Protein 1SZH (pdb70)

InterPro domains:
  IPR015313 Protein Her-1 [PF09232] (22-165)
  IPR015313 Protein Her-1 [PTHR37979] (4-173)
  IPR036341 Her-1 superfamily [SSF110014] (19-164)
  IPR043108 Her-1, C-terminal [G3DSA:1.10.150.370] (83-175)

Solvent-accessible surface area: 16723 Å² total; per-residue (Å²): 156,31,61,64,140,125,50,14,83,46,0,0,98,134,20,12,62,208,122,52,28,128,42,0,38,81,15,1,126,135,19,54,29,17,187,16,41,18,118,243,72,112,142,68,30,16,124,5,6,86,45,0,5,79,24,6,2,71,197,74,76,189,46,73,5,54,35,65,2,19,58,0,0,46,3,3,16,71,22,157,116,135,65,3,162,174,4,26,58,104,0,81,81,21,0,40,1,0,7,25,24,15,65,74,0,34,94,29,0,106,69,49,3,113,171,37,72,81,27,25,132,7,0,57,59,1,50,62,6,57,138,13,25,3,85,6,101,31,10,108,35,110,40,3,18,113,108,108,74,135,123,57,17,86,44,0,0,112,70,0,6,26,201,131,62,29,133,33,0,48,60,12,3,120,143,20,49,10,14,163,15,48,15,134,110,70,130,120,1,47,19,16,0,5,26,0,0,4,22,12,11,11,70,197,90,84,184,71,71,5,56,34,48,2,19,59,0,0,45,12,14,19,58,66,155,131,38,90,46,84,167,33,8,70,129,1,84,72,28,0,36,1,0,8,25,33,14,65,75,0,33,100,30,7,80,63,50,4,109,186,53,63,109,41,19,104,7,0,51,98,2,50,60,32,55,165,107,63,67,107,4,104,117,55,121,49,149,112,22,84

Radius of gyration: 23.96 Å; Cα contacts (8 Å, |Δi|>4): 364; chains: 2; bounding box: 71×34×48 Å

GO terms:
  GO:0005102 signaling receptor binding (F, IDA)
  GO:0005576 extracellular region (C, IDA)
  GO:0030238 male sex determination (P, IGI)
  GO:0030238 male sex determination (P, IMP)

Secondary structure (DSSP, 8-state):
----HHHHHHHHHHHS-GGGHHHHHHHHHHT----TT--S-TTHHHHHHHHHHHHHTSS-GGG---GGGGGGGGGGGGS-SHHHHHHHHH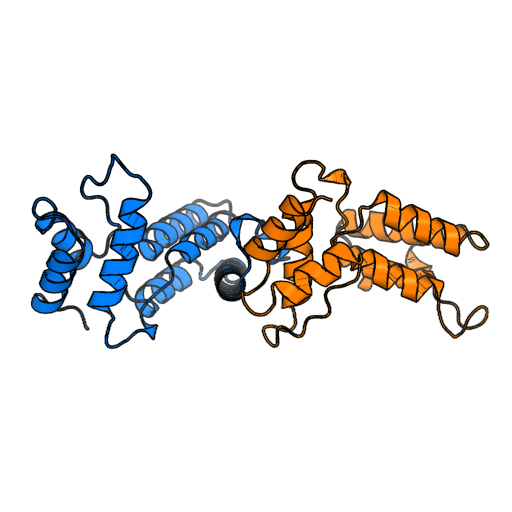HHHHTT-TTS-HHHHHHHHHHHTTT-HHHHHHHHHHHHHHHTT--GGGS-GGGT---/--HHHHHHHHHHHS-GGGHHHHHHHHHHT--------S-TTHHHHHHHHHHHHHTSS-GGG---GGGGGGGGGG-BTTTBTT-HHHHHHHHHHT-TTS-HHHHHHHHHHHTGGGHHHHHHHHHHHHHHHTT--GGGS-GGGT-

B-factor: mean 26.63, std 12.91, range [10.12, 75.24]

Nearest PDB structures (foldseek):
  1szh-assembly2_B  TM=9.787E-01  e=2.401E-19  Caenorhabditis elegans
  1szh-assembly2_B  TM=1.007E+00  e=2.222E-22  Caenorhabditis elegans

CATH classification: 1.10.150.360 (+1 more: 1.10.150.370)

Structure (mmCIF, N/CA/C/O backbone):
data_1SZH
#
_entry.id   1SZH
#
_cell.length_a   52.970
_cell.length_b   58.930
_cell.length_c   99.000
_cell.angle_alpha   90.00
_cell.angle_beta   90.00
_cell.angle_gamma   90.00
#
_symmetry.space_group_name_H-M   'P 21 21 21'
#
loop_
_entity.id
_entity.type
_entity.pdbx_description
1 polymer 'Her-1 protein'
2 non-polymer 'ACETATE ION'
3 water water
#
loop_
_atom_site.group_PDB
_atom_site.id
_atom_site.type_symbol
_atom_site.label_atom_id
_atom_site.label_alt_id
_atom_site.label_comp_id
_atom_site.label_asym_id
_atom_site.label_entity_id
_atom_site.label_seq_id
_atom_site.pdbx_PDB_ins_code
_atom_site.Cartn_x
_atom_site.Cartn_y
_atom_site.Cartn_z
_atom_site.occupancy
_atom_site.B_iso_or_equiv
_atom_site.auth_seq_id
_atom_site.auth_comp_id
_atom_site.auth_asym_id
_atom_site.auth_atom_id
_atom_site.pdbx_PDB_model_num
ATOM 1 N N . SER A 1 4 ? 17.565 51.176 6.563 1.00 63.29 18 SER A N 1
ATOM 2 C CA . SER A 1 4 ? 18.171 49.920 7.091 1.00 61.98 18 SER A CA 1
ATOM 3 C C . SER A 1 4 ? 17.314 49.376 8.223 1.00 63.65 18 SER A C 1
ATOM 4 O O . SER A 1 4 ? 16.835 48.240 8.170 1.00 64.90 18 SER A O 1
ATOM 7 N N . THR A 1 5 ? 17.129 50.191 9.255 1.00 61.21 19 THR A N 1
ATOM 8 C CA . THR A 1 5 ? 16.315 49.788 10.387 1.00 57.50 19 THR A CA 1
ATOM 9 C C . THR A 1 5 ? 15.219 50.819 10.646 1.00 55.28 19 THR A C 1
ATOM 10 O O . THR A 1 5 ? 14.114 50.464 11.066 1.00 58.88 19 THR A O 1
ATOM 14 N N . LEU A 1 6 ? 15.520 52.089 10.372 1.00 46.42 20 LEU A N 1
ATOM 15 C CA . LEU A 1 6 ? 14.559 53.158 10.602 1.00 39.03 20 LEU A CA 1
ATOM 16 C C . LEU A 1 6 ? 13.345 53.129 9.683 1.00 34.29 20 LEU A C 1
ATOM 17 O O . LEU A 1 6 ? 13.471 53.147 8.462 1.00 34.05 20 LEU A O 1
ATOM 22 N N . THR A 1 7 ? 12.169 53.102 10.295 1.00 30.95 21 THR A N 1
ATOM 23 C CA . THR A 1 7 ? 10.903 53.108 9.569 1.00 31.73 21 THR A CA 1
ATOM 24 C C . THR A 1 7 ? 10.104 54.296 10.077 1.00 28.93 21 THR A C 1
ATOM 25 O O . THR A 1 7 ? 10.386 54.839 11.153 1.00 25.39 21 THR A O 1
ATOM 29 N N . LYS A 1 8 ? 9.098 54.684 9.309 1.00 24.98 22 LYS A N 1
ATOM 30 C CA . LYS A 1 8 ? 8.217 55.785 9.672 1.00 25.89 22 LYS A CA 1
ATOM 31 C C . LYS A 1 8 ? 7.533 55.430 10.999 1.00 28.85 22 LYS A C 1
ATOM 32 O O . LYS A 1 8 ? 7.420 56.261 11.895 1.00 22.15 22 LYS A O 1
ATOM 38 N N . GLU A 1 9 ? 7.068 54.189 11.113 1.00 30.57 23 GLU A N 1
ATOM 39 C CA . GLU A 1 9 ? 6.386 53.740 12.319 1.00 32.71 23 GLU A CA 1
ATOM 40 C C . GLU A 1 9 ? 7.257 53.902 13.562 1.00 31.87 23 GLU A C 1
ATOM 41 O O . GLU A 1 9 ? 6.814 54.445 14.580 1.00 27.55 23 GLU A O 1
ATOM 47 N N . LEU A 1 10 ? 8.490 53.418 13.474 1.00 27.09 24 LEU A N 1
ATOM 48 C CA . LEU A 1 10 ? 9.437 53.473 14.582 1.00 25.79 24 LEU A CA 1
ATOM 49 C C . LEU A 1 10 ? 9.774 54.921 15.006 1.00 23.38 24 LEU A C 1
ATOM 50 O O . LEU A 1 10 ? 9.791 55.253 16.208 1.00 21.25 24 LEU A O 1
ATOM 55 N N . ILE A 1 11 ? 10.037 55.782 14.028 1.00 22.38 25 ILE A N 1
ATOM 56 C CA . ILE A 1 11 ? 10.354 57.179 14.333 1.00 18.49 25 ILE A CA 1
ATOM 57 C C . ILE A 1 11 ? 9.166 57.901 14.958 1.00 15.82 25 ILE A C 1
ATOM 58 O O . ILE A 1 11 ? 9.322 58.672 15.910 1.00 20.47 25 ILE A O 1
ATOM 63 N N . LYS A 1 12 ? 7.968 57.657 14.444 1.00 19.05 26 LYS A N 1
ATOM 64 C CA . LYS A 1 12 ? 6.797 58.305 15.018 1.00 20.21 26 LYS A CA 1
ATOM 65 C C . LYS A 1 12 ? 6.566 57.811 16.445 1.00 16.99 26 LYS A C 1
ATOM 66 O O . LYS A 1 12 ? 6.202 58.590 17.320 1.00 21.66 26 LYS A O 1
ATOM 72 N N . ASP A 1 13 ? 6.805 56.523 16.688 1.00 20.83 27 ASP A N 1
ATOM 73 C CA . ASP A 1 13 ? 6.615 55.974 18.030 1.00 22.62 27 ASP A CA 1
ATOM 74 C C . ASP A 1 13 ? 7.622 56.585 19.005 1.00 20.60 27 ASP A C 1
ATOM 75 O O . ASP A 1 13 ? 7.271 56.937 20.137 1.00 19.91 27 ASP A O 1
ATOM 80 N N . ALA A 1 14 ? 8.873 56.721 18.566 1.00 20.32 28 ALA A N 1
ATOM 81 C CA . ALA A 1 14 ? 9.903 57.310 19.437 1.00 15.84 28 ALA A CA 1
ATOM 82 C C . ALA A 1 14 ? 9.547 58.767 19.759 1.00 15.63 28 ALA A C 1
ATOM 83 O O . ALA A 1 14 ? 9.704 59.208 20.894 1.00 16.48 28 ALA A O 1
ATOM 85 N N . ALA A 1 15 ? 9.100 59.516 18.749 1.00 16.69 29 ALA A N 1
ATOM 86 C CA . ALA A 1 15 ? 8.729 60.902 18.970 1.00 15.92 29 ALA A CA 1
ATOM 87 C C . ALA A 1 15 ? 7.582 61.001 19.985 1.00 18.07 29 ALA A C 1
ATOM 88 O O . ALA A 1 15 ? 7.608 61.841 20.884 1.00 19.15 29 ALA A O 1
ATOM 90 N N . GLU A 1 16 ? 6.593 60.127 19.838 1.00 20.59 30 GLU A N 1
ATOM 91 C CA . GLU A 1 16 ? 5.435 60.122 20.739 1.00 19.77 30 GLU A CA 1
ATOM 92 C C . GLU A 1 16 ? 5.809 59.795 22.185 1.00 19.74 30 GLU A C 1
ATOM 93 O O . GLU A 1 16 ? 5.223 60.342 23.128 1.00 24.38 30 GLU A O 1
ATOM 99 N N . LYS A 1 17 ? 6.780 58.914 22.365 1.00 19.25 31 LYS A N 1
ATOM 100 C CA . LYS A 1 17 ? 7.201 58.498 23.695 1.00 18.45 31 LYS A CA 1
ATOM 101 C C . LYS A 1 17 ? 8.205 59.414 24.353 1.00 21.86 31 LYS A C 1
ATOM 102 O O . LYS A 1 17 ? 8.330 59.440 25.572 1.00 21.98 31 LYS A O 1
ATOM 108 N N . CYS A 1 18 ? 8.893 60.209 23.547 1.00 17.82 32 CYS A N 1
ATOM 109 C CA . CYS A 1 18 ? 9.971 61.024 24.078 1.00 16.61 32 CYS A CA 1
ATOM 110 C C . CYS A 1 18 ? 9.882 62.540 24.003 1.00 15.57 32 CYS A C 1
ATOM 111 O O . CYS A 1 18 ? 10.547 63.216 24.773 1.00 18.42 32 CYS A O 1
ATOM 114 N N . CYS A 1 19 ? 9.111 63.051 23.045 1.00 17.29 33 CYS A N 1
ATOM 115 C CA . CYS A 1 19 ? 8.964 64.489 22.838 1.00 16.44 33 CYS A CA 1
ATOM 116 C C . CYS A 1 19 ? 7.577 64.999 23.231 1.00 17.90 33 CYS A C 1
ATOM 117 O O . CYS A 1 19 ? 6.613 64.231 23.228 1.00 22.35 33 CYS A O 1
ATOM 120 N N . THR A 1 20 ? 7.488 66.284 23.574 1.00 21.30 34 THR A N 1
ATOM 121 C CA . THR A 1 20 ? 6.207 66.892 23.942 1.00 22.23 34 THR A CA 1
ATOM 122 C C . THR A 1 20 ? 5.340 66.980 22.694 1.00 23.50 34 THR A C 1
ATOM 123 O O . THR A 1 20 ? 5.843 66.885 21.566 1.00 22.60 34 THR A O 1
ATOM 127 N N . ARG A 1 21 ? 4.039 67.174 22.873 1.00 22.96 35 ARG A N 1
ATOM 128 C CA . ARG A 1 21 ? 3.140 67.258 21.726 1.00 23.90 35 ARG A CA 1
ATOM 129 C C . ARG A 1 21 ? 3.538 68.299 20.692 1.00 23.00 35 ARG A C 1
ATOM 130 O O . ARG A 1 21 ? 3.471 68.044 19.491 1.00 30.59 35 ARG A O 1
ATOM 138 N N . ASN A 1 22 ? 3.951 69.471 21.146 1.00 25.44 36 ASN A N 1
ATOM 139 C CA . ASN A 1 22 ? 4.295 70.530 20.213 1.00 27.23 36 ASN A CA 1
ATOM 140 C C . ASN A 1 22 ? 5.632 70.320 19.511 1.00 26.22 36 ASN A C 1
ATOM 141 O O . ASN A 1 22 ? 5.925 70.995 18.522 1.00 25.97 36 ASN A O 1
ATOM 146 N N . ARG A 1 23 ? 6.438 69.383 20.015 1.00 18.71 37 ARG A N 1
ATOM 147 C CA . ARG A 1 23 ? 7.748 69.135 19.418 1.00 20.08 37 ARG A CA 1
ATOM 148 C C . ARG A 1 23 ? 7.825 67.820 18.643 1.00 19.52 37 ARG A C 1
ATOM 149 O O . ARG A 1 23 ? 8.901 67.397 18.235 1.00 19.03 37 ARG A O 1
ATOM 157 N N . GLN A 1 24 ? 6.690 67.173 18.437 1.00 24.13 38 GLN A N 1
ATOM 158 C CA . GLN A 1 24 ? 6.667 65.913 17.707 1.00 24.49 38 GLN A CA 1
ATOM 159 C C . GLN A 1 24 ? 7.277 65.998 16.318 1.00 22.36 38 GLN A C 1
ATOM 160 O O . GLN A 1 24 ? 8.111 65.170 15.936 1.00 22.82 38 GLN A O 1
ATOM 166 N N . GLU A 1 25 ? 6.826 66.980 15.547 1.00 22.91 39 GLU A N 1
ATOM 167 C CA . GLU A 1 25 ? 7.300 67.145 14.184 1.00 22.46 39 GLU A CA 1
ATOM 168 C C . GLU A 1 25 ? 8.778 67.409 14.151 1.00 17.97 39 GLU A C 1
ATOM 169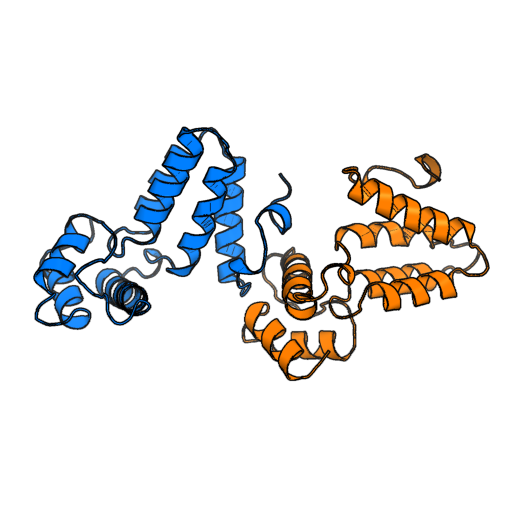 O O . GLU A 1 25 ? 9.486 66.888 13.287 1.00 17.10 39 GLU A O 1
ATOM 175 N N . CYS A 1 26 ? 9.256 68.225 15.080 1.00 19.31 40 CYS A N 1
ATOM 176 C CA . CYS A 1 26 ? 10.675 68.531 15.127 1.00 21.07 40 CYS A CA 1
ATOM 177 C C . CYS A 1 26 ? 11.473 67.270 15.444 1.00 16.39 40 CYS A C 1
ATOM 178 O O . CYS A 1 26 ? 12.510 67.024 14.839 1.00 16.80 40 CYS A O 1
ATOM 181 N N . CYS A 1 27 ? 10.992 66.473 16.391 1.00 17.00 41 CYS A N 1
ATOM 182 C CA . CYS A 1 27 ? 11.695 65.234 16.733 1.00 15.96 41 CYS A CA 1
ATOM 183 C C . CYS A 1 27 ? 11.729 64.269 15.559 1.00 14.18 41 CYS A C 1
ATOM 184 O O . CYS A 1 27 ? 12.745 63.627 15.300 1.00 14.45 41 CYS A O 1
ATOM 187 N N . ILE A 1 28 ? 10.621 64.168 14.834 1.00 15.68 42 ILE A N 1
ATOM 188 C CA . ILE A 1 28 ? 10.569 63.307 13.650 1.00 16.38 42 ILE A CA 1
ATOM 189 C C . ILE A 1 28 ? 11.584 63.819 12.637 1.00 16.88 42 ILE A C 1
ATOM 190 O O . ILE A 1 28 ? 12.319 63.031 12.030 1.00 14.80 42 ILE A O 1
ATOM 195 N N . GLU A 1 29 ? 11.665 65.143 12.488 1.00 16.14 43 GLU A N 1
ATOM 196 C CA . GLU A 1 29 ? 12.615 65.731 11.528 1.00 19.12 43 GLU A CA 1
ATOM 197 C C . GLU A 1 29 ? 14.075 65.447 11.857 1.00 15.25 43 GLU A C 1
ATOM 198 O O . GLU A 1 29 ? 14.846 65.035 10.982 1.00 15.30 43 GLU A O 1
ATOM 204 N N . ILE A 1 30 ? 14.472 65.649 13.121 1.00 13.09 44 ILE A N 1
ATOM 205 C CA . ILE A 1 30 ? 15.867 65.386 13.435 1.00 14.32 44 ILE A CA 1
ATOM 206 C C . ILE A 1 30 ? 16.183 63.892 13.335 1.00 13.55 44 ILE A C 1
ATOM 207 O O . ILE A 1 30 ? 17.305 63.514 13.014 1.00 13.86 44 ILE A O 1
ATOM 212 N N . MET A 1 31 ? 15.198 63.030 13.554 1.00 12.18 45 MET A N 1
ATOM 213 C CA . MET A 1 31 ? 15.483 61.604 13.387 1.00 13.46 45 MET A CA 1
ATOM 214 C C . MET A 1 31 ? 15.645 61.224 11.908 1.00 13.24 45 MET A C 1
ATOM 215 O O . MET A 1 31 ? 16.552 60.472 11.545 1.00 16.54 45 MET A O 1
ATOM 220 N N . LYS A 1 32 ? 14.776 61.747 11.044 1.00 12.43 46 LYS A N 1
ATOM 221 C CA . LYS A 1 32 ? 14.871 61.365 9.630 1.00 13.28 46 LYS A CA 1
ATOM 222 C C . LYS A 1 32 ? 16.089 61.976 8.955 1.00 15.41 46 LYS A C 1
ATOM 223 O O . LYS A 1 32 ? 16.625 61.376 8.032 1.00 16.55 46 LYS A O 1
ATOM 229 N N . PHE A 1 33 ? 16.521 63.135 9.430 1.00 15.51 47 PHE A N 1
ATOM 230 C CA . PHE A 1 33 ? 17.696 63.798 8.864 1.00 13.98 47 PHE A CA 1
ATOM 231 C C . PHE A 1 33 ? 18.972 63.354 9.556 1.00 19.12 47 PHE A C 1
ATOM 232 O O . PHE A 1 33 ? 20.065 63.593 9.053 1.00 19.44 47 PHE A O 1
ATOM 240 N N . GLY A 1 34 ? 18.855 62.687 10.706 1.00 13.56 48 GLY A N 1
ATOM 241 C CA . GLY A 1 34 ? 20.048 62.252 11.391 1.00 14.27 48 GLY A CA 1
ATOM 242 C C . GLY A 1 34 ? 20.839 63.418 11.971 1.00 13.98 48 GLY A C 1
ATOM 243 O O . GLY A 1 34 ? 22.041 63.511 11.754 1.00 18.25 48 GLY A O 1
ATOM 244 N N . THR A 1 35 ? 20.168 64.307 12.695 1.00 14.25 49 THR A N 1
ATOM 245 C CA . THR A 1 35 ? 20.838 65.463 13.297 1.00 13.23 49 THR A CA 1
ATOM 246 C C . THR A 1 35 ? 20.584 65.507 14.805 1.00 16.07 49 THR A C 1
ATOM 247 O O . THR A 1 35 ? 19.774 64.739 15.343 1.00 15.81 49 THR A O 1
ATOM 251 N N . PRO A 1 36 ? 21.277 66.413 15.515 1.00 16.22 50 PRO A N 1
ATOM 252 C CA . PRO A 1 36 ? 21.078 66.524 16.960 1.00 15.02 50 PRO A CA 1
ATOM 253 C C . PRO A 1 36 ? 19.702 67.082 17.284 1.00 16.10 50 PRO A C 1
ATOM 254 O O . PRO A 1 36 ? 19.045 67.719 16.452 1.00 18.71 50 PRO A O 1
ATOM 258 N N . ILE A 1 37 ? 19.275 66.868 18.521 1.00 17.06 51 ILE A N 1
ATOM 259 C CA . ILE A 1 37 ? 17.992 67.379 18.980 1.00 17.47 51 ILE A CA 1
ATOM 260 C C . ILE A 1 37 ? 18.100 68.873 19.342 1.00 27.05 51 ILE A C 1
ATOM 261 O O . ILE A 1 37 ? 18.938 69.267 20.156 1.00 24.67 51 ILE A O 1
ATOM 266 N N . ARG A 1 38 ? 17.272 69.708 18.734 1.00 25.84 52 ARG A N 1
ATOM 267 C CA . ARG A 1 38 ? 17.251 71.125 19.098 1.00 30.80 52 ARG A CA 1
ATOM 268 C C . ARG A 1 38 ? 15.808 71.259 19.591 1.00 25.98 52 ARG A C 1
ATOM 269 O O . ARG A 1 38 ? 15.520 71.088 20.787 1.00 33.64 52 ARG A O 1
ATOM 277 N N . CYS A 1 39 ? 14.904 71.555 18.683 1.00 24.44 53 CYS A N 1
ATOM 278 C CA . CYS A 1 39 ? 13.503 71.566 19.005 1.00 20.40 53 CYS A CA 1
ATOM 279 C C . CYS A 1 39 ? 12.954 72.505 20.067 1.00 21.24 53 CYS A C 1
ATOM 280 O O . CYS A 1 39 ? 11.864 72.267 20.589 1.00 25.00 53 CYS A O 1
ATOM 283 N N . GLY A 1 40 ? 13.696 73.544 20.406 1.00 23.25 54 GLY A N 1
ATOM 284 C CA . GLY A 1 40 ? 13.171 74.485 21.374 1.00 26.22 54 GLY A CA 1
ATOM 285 C C . GLY A 1 40 ? 13.228 74.024 22.809 1.00 30.75 54 GLY A C 1
ATOM 286 O O . GLY A 1 40 ? 12.499 74.530 23.661 1.00 28.66 54 GLY A O 1
ATOM 287 N N . TYR A 1 41 ? 14.081 73.049 23.080 1.00 27.26 55 TYR A N 1
ATOM 288 C CA . TYR A 1 41 ? 14.245 72.571 24.445 1.00 33.68 55 TYR A CA 1
ATOM 289 C C . TYR A 1 41 ? 15.315 73.526 24.997 1.00 38.95 55 TYR A C 1
ATOM 290 O O . TYR A 1 41 ? 16.497 73.181 25.059 1.00 41.94 55 TYR A O 1
ATOM 299 N N . ASP A 1 42 ? 14.876 74.739 25.366 1.00 42.37 56 ASP A N 1
ATOM 300 C CA . ASP A 1 42 ? 15.752 75.807 25.866 1.00 44.88 56 ASP A CA 1
ATOM 301 C C . ASP A 1 42 ? 15.761 76.043 27.375 1.00 47.60 56 ASP A C 1
ATOM 302 O O . ASP A 1 42 ? 16.822 76.241 27.970 1.00 52.58 56 ASP A O 1
ATOM 307 N N . ARG A 1 43 ? 14.583 76.049 27.993 1.00 47.61 57 ARG A N 1
ATOM 308 C CA . ARG A 1 43 ? 14.500 76.295 29.429 1.00 52.24 57 ARG A CA 1
ATOM 309 C C . ARG A 1 43 ? 15.412 75.392 30.250 1.00 50.90 57 ARG A C 1
ATOM 310 O O . ARG A 1 43 ? 16.108 75.865 31.144 1.00 55.22 57 ARG A O 1
ATOM 318 N N . ASP A 1 44 ? 15.399 74.096 29.968 1.00 46.67 58 ASP A N 1
ATOM 319 C CA . ASP A 1 44 ? 16.257 73.176 30.707 1.00 45.74 58 ASP A CA 1
ATOM 320 C C . ASP A 1 44 ? 17.272 72.598 29.735 1.00 43.94 58 ASP A C 1
ATOM 321 O O . ASP A 1 44 ? 16.941 71.739 28.921 1.00 37.16 58 ASP A O 1
ATOM 326 N N . PRO A 1 45 ? 18.525 73.072 29.808 1.00 43.03 59 PRO A N 1
ATOM 327 C CA . PRO A 1 45 ? 19.599 72.609 28.930 1.00 42.16 59 PRO A CA 1
ATOM 328 C C . PRO A 1 45 ? 19.985 71.142 29.081 1.00 34.68 59 PRO A C 1
ATOM 329 O O . PRO A 1 45 ? 20.721 70.619 28.254 1.00 28.97 59 PRO A O 1
ATOM 333 N N . LYS A 1 46 ? 19.506 70.473 30.124 1.00 29.81 60 LYS A N 1
ATOM 334 C CA . LYS A 1 46 ? 19.839 69.061 30.284 1.00 30.01 60 LYS A CA 1
ATOM 335 C C . LYS A 1 46 ? 18.791 68.199 29.589 1.00 22.50 60 LYS A C 1
ATOM 336 O O . LYS A 1 46 ? 19.022 67.027 29.307 1.00 22.41 60 LYS A O 1
ATOM 342 N N . LEU A 1 47 ? 17.643 68.781 29.273 1.00 22.43 61 LEU A N 1
ATOM 343 C CA . LEU A 1 47 ? 16.598 67.973 28.673 1.00 22.17 61 LEU A CA 1
ATOM 344 C C . LEU A 1 47 ? 16.899 67.335 27.306 1.00 18.41 61 LEU A C 1
ATOM 345 O O . LEU A 1 47 ? 16.531 66.197 27.078 1.00 20.15 61 LEU A O 1
ATOM 350 N N . PRO A 1 48 ? 17.577 68.056 26.392 1.00 18.85 62 PRO A N 1
ATOM 351 C CA . PRO A 1 48 ? 17.882 67.468 25.079 1.00 17.67 62 PRO A CA 1
ATOM 352 C C . PRO A 1 48 ? 18.639 66.155 25.257 1.00 14.20 62 PRO A C 1
ATOM 353 O O . PRO A 1 48 ? 18.445 65.181 24.503 1.00 16.61 62 PRO A O 1
ATOM 357 N N . GLY A 1 49 ? 19.536 66.140 26.237 1.00 15.32 63 GLY A N 1
ATOM 358 C CA . GLY A 1 49 ? 20.309 64.943 26.525 1.00 16.26 63 GLY A CA 1
ATOM 359 C C . GLY A 1 49 ? 19.422 63.786 26.949 1.00 16.42 63 GLY A C 1
ATOM 360 O O . GLY A 1 49 ? 19.640 62.639 26.542 1.00 15.00 63 GLY A O 1
ATOM 361 N N . TYR A 1 50 ? 18.429 64.064 27.784 1.00 13.43 64 TYR A N 1
ATOM 362 C CA . TYR A 1 50 ? 17.533 62.989 28.200 1.00 14.99 64 TYR A CA 1
ATOM 363 C C . TYR A 1 50 ? 16.650 62.534 27.046 1.00 15.89 64 TYR A C 1
ATOM 364 O O . TYR A 1 50 ? 16.361 61.325 26.907 1.00 15.19 64 TYR A O 1
ATOM 373 N N . VAL A 1 51 ? 16.233 63.464 26.190 1.00 13.94 65 VAL A N 1
ATOM 374 C CA . VAL A 1 51 ? 15.434 63.091 25.028 1.00 13.33 65 VAL A CA 1
ATOM 375 C C . VAL A 1 51 ? 16.274 62.201 24.113 1.00 13.03 65 VAL A C 1
ATOM 376 O O . VAL A 1 51 ? 15.781 61.251 23.505 1.00 14.76 65 VAL A O 1
ATOM 380 N N . TYR A 1 52 ? 17.560 62.510 23.995 1.00 12.64 66 TYR A N 1
ATOM 381 C CA . TYR A 1 52 ? 18.441 61.691 23.161 1.00 14.34 66 TYR A CA 1
ATOM 382 C C . TYR A 1 52 ? 18.444 60.246 23.650 1.00 10.12 66 TYR A C 1
ATOM 383 O O . TYR A 1 52 ? 18.352 59.293 22.862 1.00 13.77 66 TYR A O 1
ATOM 392 N N . LYS A 1 53 ? 18.536 60.083 24.970 1.00 14.53 67 LYS A N 1
ATOM 393 C CA . LYS A 1 53 ? 18.578 58.740 25.535 1.00 15.35 67 LYS A CA 1
ATOM 394 C C . LYS A 1 53 ? 17.255 58.020 25.341 1.00 14.71 67 LYS A C 1
ATOM 395 O O . LYS A 1 53 ? 17.236 56.833 25.003 1.00 15.37 67 LYS A O 1
ATOM 401 N N . CYS A 1 54 ? 16.155 58.742 25.519 1.00 15.21 68 CYS A N 1
ATOM 402 C CA . CYS A 1 54 ? 14.832 58.152 25.322 1.00 16.38 68 CYS A CA 1
ATOM 403 C C . CYS A 1 54 ? 14.699 57.697 23.849 1.00 16.79 68 CYS A C 1
ATOM 404 O O . CYS A 1 54 ? 14.264 56.573 23.564 1.00 15.28 68 CYS A O 1
ATOM 407 N N . LEU A 1 55 ? 15.049 58.572 22.902 1.00 14.26 69 LEU A N 1
ATOM 408 C CA . LEU A 1 55 ? 14.946 58.208 21.497 1.00 12.60 69 LEU A CA 1
ATOM 409 C C . LEU A 1 55 ? 15.804 56.993 21.146 1.00 14.71 69 LEU A C 1
ATOM 410 O O . LEU A 1 55 ? 15.357 56.087 20.449 1.00 16.11 69 LEU A O 1
ATOM 415 N N . GLN A 1 56 ? 17.043 56.967 21.620 1.00 13.88 70 GLN A N 1
ATOM 416 C CA . GLN A 1 56 ? 17.903 55.823 21.332 1.00 15.41 70 GLN A CA 1
ATOM 417 C C . GLN A 1 56 ? 17.299 54.511 21.852 1.00 14.41 70 GLN A C 1
ATOM 418 O O . GLN A 1 56 ? 17.336 53.482 21.175 1.00 17.33 70 GLN A O 1
ATOM 424 N N . ASN A 1 57 ? 16.734 54.583 23.053 1.00 16.19 71 ASN A N 1
ATOM 425 C CA . ASN A 1 57 ? 16.137 53.408 23.674 1.00 16.71 71 ASN A CA 1
ATOM 426 C C . ASN A 1 57 ? 14.940 52.895 22.876 1.00 19.95 71 ASN A C 1
ATOM 427 O O . ASN A 1 57 ? 14.726 51.683 22.808 1.00 24.87 71 ASN A O 1
ATOM 432 N N . VAL A 1 58 ? 14.157 53.785 22.259 1.00 16.47 72 VAL A N 1
ATOM 433 C CA . VAL A 1 58 ? 13.018 53.305 21.466 1.00 16.39 72 VAL A CA 1
ATOM 434 C C . VAL A 1 58 ? 13.468 52.853 20.073 1.00 19.77 72 VAL A C 1
ATOM 435 O O . VAL A 1 58 ? 13.150 51.752 19.635 1.00 21.25 72 VAL A O 1
ATOM 439 N N . LEU A 1 59 ? 14.246 53.676 19.375 1.00 18.04 73 LEU A N 1
ATOM 440 C CA . LEU A 1 59 ? 14.693 53.335 18.022 1.00 17.00 73 LEU A CA 1
ATOM 441 C C . LEU A 1 59 ? 15.514 52.066 17.942 1.00 16.59 73 LEU A C 1
ATOM 442 O O . LEU A 1 59 ? 15.383 51.296 16.997 1.00 22.41 73 LEU A O 1
ATOM 447 N N . PHE A 1 60 ? 16.351 51.844 18.945 1.00 17.78 74 PHE A N 1
ATOM 448 C CA . PHE A 1 60 ? 17.247 50.701 18.928 1.00 19.37 74 PHE A CA 1
ATOM 449 C C . PHE A 1 60 ? 16.914 49.671 20.013 1.00 20.14 74 PHE A C 1
ATOM 450 O O . PHE A 1 60 ? 17.794 48.991 20.519 1.00 22.35 74 PHE A O 1
ATOM 458 N N . ALA A 1 61 ? 15.634 49.562 20.345 1.00 22.00 75 ALA A N 1
ATOM 459 C CA . ALA A 1 61 ? 15.192 48.619 21.374 1.00 26.61 75 ALA A CA 1
ATOM 460 C C . ALA A 1 61 ? 15.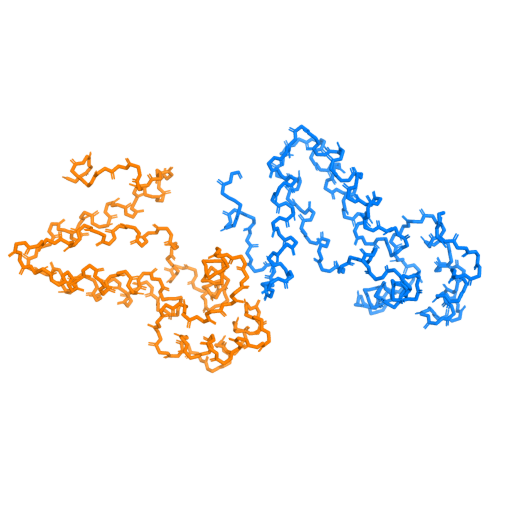602 47.177 21.051 1.00 24.99 75 ALA A C 1
ATOM 461 O O . ALA A 1 61 ? 16.046 46.444 21.931 1.00 29.74 75 ALA A O 1
ATOM 463 N N . LYS A 1 62 ? 15.462 46.787 19.789 1.00 29.16 76 LYS A N 1
ATOM 464 C CA . LYS A 1 62 ? 15.813 45.436 19.381 1.00 37.31 76 LYS A CA 1
ATOM 465 C C . LYS A 1 62 ? 17.290 45.223 19.065 1.00 37.90 76 LYS A C 1
ATOM 466 O O . LYS A 1 62 ? 17.757 44.085 19.050 1.00 34.52 76 LYS A O 1
ATOM 472 N N . GLU A 1 63 ? 18.019 46.310 18.819 1.00 31.46 77 GLU A N 1
ATOM 473 C CA . GLU A 1 63 ? 19.441 46.214 18.511 1.00 30.41 77 GLU A CA 1
ATOM 474 C C . GLU A 1 63 ? 20.214 47.184 19.398 1.00 28.86 77 GLU A C 1
ATOM 475 O O . GLU A 1 63 ? 20.754 48.199 18.935 1.00 26.97 77 GLU A O 1
ATOM 481 N N . PRO A 1 64 ? 20.291 46.876 20.691 1.00 26.77 78 PRO A N 1
ATOM 482 C CA . PRO A 1 64 ? 20.990 47.714 21.666 1.00 23.53 78 PRO A CA 1
ATOM 483 C C . PRO A 1 64 ? 22.450 48.064 21.347 1.00 26.00 78 PRO A C 1
ATOM 484 O O . PRO A 1 64 ? 22.952 49.102 21.776 1.00 23.65 78 PRO A O 1
ATOM 488 N N . LYS A 1 65 ? 23.130 47.203 20.599 1.00 24.19 79 LYS A N 1
ATOM 489 C CA . LYS A 1 65 ? 24.516 47.474 20.237 1.00 24.84 79 LYS A CA 1
ATOM 490 C C . LYS A 1 65 ? 24.630 48.654 19.272 1.00 20.71 79 LYS A C 1
ATOM 491 O O . LYS A 1 65 ? 25.729 49.113 18.976 1.00 23.74 79 LYS A O 1
ATOM 497 N N . LYS A 1 66 ? 23.509 49.123 18.749 1.00 18.53 80 LYS A N 1
ATOM 498 C CA . LYS A 1 66 ? 23.568 50.267 17.827 1.00 21.77 80 LYS A CA 1
ATOM 499 C C . LYS A 1 66 ? 23.609 51.596 18.580 1.00 21.12 80 LYS A C 1
ATOM 500 O O . LYS A 1 66 ? 23.859 52.645 17.981 1.00 18.34 80 LYS A O 1
ATOM 506 N N . LYS A 1 67 ? 23.353 51.555 19.881 1.00 16.71 81 LYS A N 1
ATOM 507 C CA . LYS A 1 67 ? 23.345 52.757 20.701 1.00 16.25 81 LYS A CA 1
ATOM 508 C C . LYS A 1 67 ? 24.745 53.200 21.108 1.00 19.96 81 LYS A C 1
ATOM 509 O O . LYS A 1 67 ? 25.664 52.373 21.216 1.00 20.32 81 LYS A O 1
ATOM 515 N N . ILE A 1 68 ? 24.898 54.504 21.343 1.00 15.73 82 ILE A N 1
ATOM 516 C CA . ILE A 1 68 ? 26.162 55.056 21.838 1.00 15.42 82 ILE A CA 1
ATOM 517 C C . ILE A 1 68 ? 25.817 56.013 22.960 1.00 14.62 82 ILE A C 1
ATOM 518 O O . ILE A 1 68 ? 24.938 56.873 22.810 1.00 15.38 82 ILE A O 1
ATOM 523 N N . ASN A 1 69 ? 26.502 55.870 24.092 1.00 14.15 83 ASN A N 1
ATOM 524 C CA . ASN A 1 69 ? 26.251 56.715 25.235 1.00 16.25 83 ASN A CA 1
ATOM 525 C C . ASN A 1 69 ? 26.493 58.189 24.872 1.00 15.14 83 ASN A C 1
ATOM 526 O O . ASN A 1 69 ? 27.529 58.534 24.285 1.00 14.41 83 ASN A O 1
ATOM 531 N N . LEU A 1 70 ? 25.538 59.051 25.201 1.00 17.19 84 LEU A N 1
ATOM 532 C CA . LEU A 1 70 ? 25.685 60.468 24.906 1.00 16.03 84 LEU A CA 1
ATOM 533 C C . LEU A 1 70 ? 26.990 61.087 25.418 1.00 17.98 84 LEU A C 1
ATOM 534 O O . LEU A 1 70 ? 27.570 61.959 24.752 1.00 18.19 84 LEU A O 1
ATOM 539 N N . ASP A 1 71 ? 27.470 60.623 26.572 1.00 18.89 85 ASP A N 1
ATOM 540 C CA . ASP A 1 71 ? 28.692 61.150 27.155 1.00 19.78 85 ASP A CA 1
ATOM 541 C C . ASP A 1 71 ? 29.920 60.943 26.292 1.00 19.42 85 ASP A C 1
ATOM 542 O O . ASP A 1 71 ? 30.890 61.680 26.426 1.00 20.64 85 ASP A O 1
ATOM 547 N N . ASP A 1 72 ? 29.898 59.949 25.412 1.00 16.36 86 ASP A N 1
ATOM 548 C CA . ASP A 1 72 ? 31.051 59.713 24.553 1.00 15.31 86 ASP A CA 1
ATOM 549 C C . ASP A 1 72 ? 31.296 60.859 23.561 1.00 18.60 86 ASP A C 1
ATOM 550 O O . ASP A 1 72 ? 32.380 60.958 22.974 1.00 17.84 86 ASP A O 1
ATOM 555 N N . SER A 1 73 ? 30.324 61.749 23.384 1.00 18.40 87 SER A N 1
ATOM 556 C CA . SER A 1 73 ? 30.541 62.834 22.437 1.00 19.50 87 SER A CA 1
ATOM 557 C C . SER A 1 73 ? 31.675 63.755 22.887 1.00 20.59 87 SER A C 1
ATOM 558 O O . SER A 1 73 ? 32.296 64.424 22.058 1.00 20.58 87 SER A O 1
ATOM 561 N N . VAL A 1 74 ? 31.974 63.773 24.183 1.00 18.10 88 VAL A N 1
ATOM 562 C CA . VAL A 1 74 ? 33.057 64.637 24.668 1.00 17.51 88 VAL A CA 1
ATOM 563 C C . VAL A 1 74 ? 34.419 64.169 24.135 1.00 18.66 88 VAL A C 1
ATOM 564 O O . VAL A 1 74 ? 35.364 64.950 24.037 1.00 20.97 88 VAL A O 1
ATOM 568 N N . CYS A 1 75 ? 34.507 62.906 23.750 1.00 14.97 89 CYS A N 1
ATOM 569 C CA . CYS A 1 75 ? 35.759 62.348 23.230 1.00 14.43 89 CYS A CA 1
ATOM 570 C C . CYS A 1 75 ? 36.149 62.948 21.881 1.00 17.72 89 CYS A C 1
ATOM 571 O O . CYS A 1 75 ? 37.309 62.917 21.455 1.00 16.55 89 CYS A O 1
ATOM 574 N N . CYS A 1 76 ? 35.163 63.502 21.194 1.00 17.36 90 CYS A N 1
ATOM 575 C CA . CYS A 1 76 ? 35.393 64.091 19.883 1.00 17.85 90 CYS A CA 1
ATOM 576 C C . CYS A 1 76 ? 36.431 65.222 19.874 1.00 19.04 90 CYS A C 1
ATOM 577 O O . CYS A 1 76 ? 37.041 65.491 18.837 1.00 17.43 90 CYS A O 1
ATOM 580 N N . SER A 1 77 ? 36.612 65.884 21.012 1.00 18.68 91 SER A N 1
ATOM 581 C CA . SER A 1 77 ? 37.540 66.996 21.105 1.00 21.88 91 SER A CA 1
ATOM 582 C C . SER A 1 77 ? 38.950 66.618 20.720 1.00 21.88 91 SER A C 1
ATOM 583 O O . SER A 1 77 ? 39.736 67.479 20.315 1.00 20.48 91 SER A O 1
ATOM 586 N N . VAL A 1 78 ? 39.273 65.333 20.811 1.00 18.19 92 VAL A N 1
ATOM 587 C CA . VAL A 1 78 ? 40.640 64.932 20.488 1.00 21.82 92 VAL A CA 1
ATOM 588 C C . VAL A 1 78 ? 41.043 65.177 19.043 1.00 22.89 92 VAL A C 1
ATOM 589 O O . VAL A 1 78 ? 42.214 65.367 18.746 1.00 21.96 92 VAL A O 1
ATOM 593 N N . PHE A 1 79 ? 40.079 65.194 18.130 1.00 18.53 93 PHE A N 1
ATOM 594 C CA . PHE A 1 79 ? 40.420 65.375 16.729 1.00 15.31 93 PHE A CA 1
ATOM 595 C C . PHE A 1 79 ? 40.937 66.754 16.389 1.00 20.70 93 PHE A C 1
ATOM 596 O O . PHE A 1 79 ? 41.645 66.918 15.395 1.00 24.46 93 PHE A O 1
ATOM 604 N N . GLY A 1 80 ? 40.616 67.724 17.244 1.00 20.82 94 GLY A N 1
ATOM 605 C CA . GLY A 1 80 ? 41.065 69.083 17.020 1.00 27.51 94 GLY A CA 1
ATOM 606 C C . GLY A 1 80 ? 42.510 69.273 17.441 1.00 29.33 94 GLY A C 1
ATOM 607 O O . GLY A 1 80 ? 43.069 70.350 17.251 1.00 31.71 94 GLY A O 1
ATOM 608 N N . ASN A 1 81 ? 43.123 68.237 18.012 1.00 26.04 95 ASN A N 1
ATOM 609 C CA . ASN A 1 81 ? 44.515 68.363 18.443 1.00 33.08 95 ASN A CA 1
ATOM 610 C C . ASN A 1 81 ? 45.377 68.426 17.198 1.00 39.72 95 ASN A C 1
ATOM 611 O O . ASN A 1 81 ? 46.532 68.846 17.238 1.00 44.05 95 ASN A O 1
ATOM 616 N N . ASP A 1 82 ? 44.794 67.996 16.087 1.00 39.45 96 ASP A N 1
ATOM 617 C CA . ASP A 1 82 ? 45.462 68.073 14.803 1.00 49.67 96 ASP A CA 1
ATOM 618 C C . ASP A 1 82 ? 45.182 69.538 14.480 1.00 51.58 96 ASP A C 1
ATOM 619 O O . ASP A 1 82 ? 44.146 69.865 13.896 1.00 49.38 96 ASP A O 1
ATOM 624 N N . GLN A 1 83 ? 46.087 70.416 14.900 1.00 52.69 97 GLN A N 1
ATOM 625 C CA . GLN A 1 83 ? 45.923 71.851 14.695 1.00 53.56 97 GLN A CA 1
ATOM 626 C C . GLN A 1 83 ? 45.938 72.266 13.230 1.00 54.34 97 GLN A C 1
ATOM 627 O O . GLN A 1 83 ? 46.770 73.069 12.806 1.00 57.83 97 GLN A O 1
ATOM 633 N N . GLU A 1 84 ? 45.008 71.701 12.469 1.00 49.71 98 GLU A N 1
ATOM 634 C CA . GLU A 1 84 ? 44.856 71.986 11.049 1.00 45.73 98 GLU A CA 1
ATOM 635 C C . GLU A 1 84 ? 43.356 72.045 10.822 1.00 41.02 98 GLU A C 1
ATOM 636 O O . GLU A 1 84 ? 42.590 71.456 11.583 1.00 35.74 98 GLU A O 1
ATOM 642 N N . ASP A 1 85 ? 42.932 72.754 9.785 1.00 33.42 99 ASP A N 1
ATOM 643 C CA . ASP A 1 85 ? 41.511 72.883 9.515 1.00 27.94 99 ASP A CA 1
ATOM 644 C C . ASP A 1 85 ? 40.781 71.551 9.431 1.00 23.55 99 ASP A C 1
ATOM 645 O O . ASP A 1 85 ? 39.630 71.451 9.872 1.00 21.82 99 ASP A O 1
ATOM 650 N N . SER A 1 86 ? 41.423 70.526 8.869 1.00 21.73 100 SER A N 1
ATOM 651 C CA . SER A 1 86 ? 40.744 69.230 8.742 1.00 22.06 100 SER A CA 1
ATOM 652 C C . SER A 1 86 ? 40.492 68.634 10.119 1.00 21.55 100 SER A C 1
ATOM 653 O O . SER A 1 86 ? 39.486 67.958 10.337 1.00 21.03 100 SER A O 1
ATOM 656 N N . GLY A 1 87 ? 41.376 68.924 11.064 1.00 21.03 101 GLY A N 1
ATOM 657 C CA . GLY A 1 87 ? 41.194 68.402 12.412 1.00 23.34 101 GLY A CA 1
ATOM 658 C C . GLY A 1 87 ? 39.934 68.959 13.044 1.00 21.14 101 GLY A C 1
ATOM 659 O O . GLY A 1 87 ? 39.124 68.219 13.604 1.00 20.29 101 GLY A O 1
ATOM 660 N N . ARG A 1 88 ? 39.764 70.273 12.950 1.00 22.82 102 ARG A N 1
ATOM 661 C CA . ARG A 1 88 ? 38.585 70.935 13.508 1.00 19.65 102 ARG A CA 1
ATOM 662 C C . ARG A 1 88 ? 37.334 70.464 12.765 1.00 16.71 102 ARG A C 1
ATOM 663 O O . ARG A 1 88 ? 36.280 70.282 13.370 1.00 16.41 102 ARG A O 1
ATOM 671 N N . ARG A 1 89 ? 37.458 70.241 11.459 1.00 17.02 103 ARG A N 1
ATOM 672 C CA . ARG A 1 89 ? 36.311 69.768 10.701 1.00 16.50 103 ARG A CA 1
ATOM 673 C C . ARG A 1 89 ? 35.890 68.370 11.160 1.00 14.19 103 ARG A C 1
ATOM 674 O O . ARG A 1 89 ? 34.703 68.096 11.301 1.00 14.57 103 ARG A O 1
ATOM 682 N N . CYS A 1 90 ? 36.860 67.486 11.377 1.00 16.06 104 CYS A N 1
ATOM 683 C CA . CYS A 1 90 ? 36.515 66.138 11.822 1.00 13.76 104 CYS A CA 1
ATOM 684 C C . CYS A 1 90 ? 35.972 66.208 13.253 1.00 17.11 104 CYS A C 1
ATOM 685 O O . CYS A 1 90 ? 35.046 65.473 13.604 1.00 13.81 104 CYS A O 1
ATOM 688 N N . GLU A 1 91 ? 36.530 67.100 14.075 1.00 14.22 105 GLU A N 1
ATOM 689 C CA . GLU A 1 91 ? 36.049 67.234 15.456 1.00 12.63 105 GLU A CA 1
ATOM 690 C C . GLU A 1 91 ? 34.569 67.636 15.456 1.00 15.20 105 GLU A C 1
ATOM 691 O O . GLU A 1 91 ? 33.740 67.032 16.166 1.00 15.12 105 GLU A O 1
ATOM 697 N N . ASN A 1 92 ? 34.232 68.632 14.638 1.00 14.54 106 ASN A N 1
ATOM 698 C CA . ASN A 1 92 ? 32.845 69.100 14.564 1.00 15.32 106 ASN A CA 1
ATOM 699 C C . ASN A 1 92 ? 31.902 68.057 13.971 1.00 14.18 106 ASN A C 1
ATOM 700 O O . ASN A 1 92 ? 30.772 67.922 14.444 1.00 16.66 106 ASN A O 1
ATOM 705 N N . ARG A 1 93 ? 32.369 67.323 12.962 1.00 14.28 107 ARG A N 1
ATOM 706 C CA . ARG A 1 93 ? 31.585 66.269 12.331 1.00 14.38 107 ARG A CA 1
ATOM 707 C C . ARG A 1 93 ? 31.317 65.218 13.416 1.00 14.67 107 ARG A C 1
ATOM 708 O O . ARG A 1 93 ? 30.198 64.739 13.567 1.00 14.86 107 ARG A O 1
ATOM 716 N N . CYS A 1 94 ? 32.359 64.863 14.169 1.00 13.52 108 CYS A N 1
ATOM 717 C CA . CYS A 1 94 ? 32.219 63.877 15.243 1.00 13.48 108 CYS A CA 1
ATOM 718 C C . CYS A 1 94 ? 31.199 64.356 16.284 1.00 13.96 108 CYS A C 1
ATOM 719 O O . CYS A 1 94 ? 30.300 63.608 16.667 1.00 13.11 108 CYS A O 1
ATOM 722 N N . LYS A 1 95 ? 31.311 65.608 16.720 1.00 12.74 109 LYS A N 1
ATOM 723 C CA . LYS A 1 95 ? 30.377 66.098 17.734 1.00 13.80 109 LYS A CA 1
ATOM 724 C C . LYS A 1 95 ? 28.936 66.030 17.235 1.00 14.33 109 LYS A C 1
ATOM 725 O O . LYS A 1 95 ? 28.023 65.664 17.998 1.00 16.12 109 LYS A O 1
ATOM 731 N N . ASN A 1 96 ? 28.723 66.375 15.964 1.00 13.92 110 ASN A N 1
ATOM 732 C CA . ASN A 1 96 ? 27.376 66.323 15.409 1.00 14.78 110 ASN A CA 1
ATOM 733 C C . ASN A 1 96 ? 26.885 64.873 15.336 1.00 13.25 110 ASN A C 1
ATOM 734 O O . ASN A 1 96 ? 25.781 64.583 15.767 1.00 14.71 110 ASN A O 1
ATOM 739 N N . LEU A 1 97 ? 27.703 63.974 14.807 1.00 12.51 111 LEU A N 1
ATOM 740 C CA . LEU A 1 97 ? 27.296 62.572 14.711 1.00 12.12 111 LEU A CA 1
ATOM 741 C C . LEU A 1 97 ? 26.999 61.983 16.077 1.00 13.25 111 LEU A C 1
ATOM 742 O O . LEU A 1 97 ? 25.991 61.293 16.260 1.00 14.31 111 LEU A O 1
ATOM 747 N N . MET A 1 98 ? 27.872 62.254 17.037 1.00 12.34 112 MET A N 1
ATOM 748 C CA . MET A 1 98 ? 27.730 61.650 18.361 1.00 11.64 112 MET A CA 1
ATOM 749 C C . MET A 1 98 ? 26.600 62.196 19.199 1.00 14.26 112 MET A C 1
ATOM 750 O O . MET A 1 98 ? 26.348 61.696 20.295 1.00 16.27 112 MET A O 1
ATOM 755 N N . THR A 1 99 ? 25.922 63.227 18.700 1.00 13.76 113 THR A N 1
ATOM 756 C CA . THR A 1 99 ? 24.775 63.767 19.420 1.00 13.20 113 THR A CA 1
ATOM 757 C C . THR A 1 99 ? 23.481 63.619 18.584 1.00 14.17 113 THR A C 1
ATOM 758 O O . THR A 1 99 ? 22.460 64.218 18.913 1.00 14.64 113 THR A O 1
ATOM 762 N N . SER A 1 100 ? 23.538 62.810 17.515 1.00 13.82 114 SER A N 1
ATOM 763 C CA . SER A 1 100 ? 22.394 62.570 16.614 1.00 12.76 114 SER A CA 1
ATOM 764 C C . SER A 1 100 ? 21.804 61.214 17.045 1.00 12.71 114 SER A C 1
ATOM 765 O O . SER A 1 100 ? 22.313 60.162 16.685 1.00 14.09 114 SER A O 1
ATOM 768 N N . PRO A 1 101 ? 20.698 61.235 17.800 1.00 13.32 115 PRO A N 1
ATOM 769 C CA . PRO A 1 101 ? 20.125 59.965 18.271 1.00 14.46 115 PRO A CA 1
ATOM 770 C C . PRO A 1 101 ? 19.719 58.896 17.284 1.00 14.99 115 PRO A C 1
ATOM 771 O O . PRO A 1 101 ? 19.746 57.704 17.635 1.00 15.65 115 PRO A O 1
ATOM 775 N N . SER A 1 102 ? 19.368 59.283 16.055 1.00 12.40 116 SER A N 1
ATOM 776 C CA . SER A 1 102 ? 18.949 58.260 15.100 1.00 13.91 116 SER A CA 1
ATOM 777 C C . SER A 1 102 ? 20.055 57.643 14.249 1.00 16.12 116 SER A C 1
ATOM 778 O O . SER A 1 102 ? 19.780 56.767 13.423 1.00 17.24 116 SER A O 1
ATOM 781 N N . ILE A 1 103 ? 21.296 58.092 14.420 1.00 14.41 117 ILE A N 1
ATOM 782 C CA . ILE A 1 103 ? 22.387 57.508 13.640 1.00 14.73 117 ILE A CA 1
ATOM 783 C C . ILE A 1 103 ? 22.998 56.361 14.447 1.00 14.43 117 ILE A C 1
ATOM 784 O O . ILE A 1 103 ? 23.470 56.557 15.572 1.00 14.82 117 ILE A O 1
ATOM 789 N N . ASP A 1 104 ? 22.967 55.165 13.877 1.00 16.87 118 ASP A N 1
ATOM 790 C CA . ASP A 1 104 ? 23.506 54.030 14.607 1.00 20.59 118 ASP A CA 1
ATOM 791 C C . ASP A 1 104 ? 25.019 54.087 14.738 1.00 20.11 118 ASP A C 1
ATOM 792 O O . ASP A 1 104 ? 25.699 54.831 14.039 1.00 16.74 118 ASP A O 1
ATOM 797 N N . ALA A 1 105 ? 25.530 53.315 15.690 1.00 16.76 119 ALA A N 1
ATOM 798 C CA . ALA A 1 105 ? 26.957 53.262 15.986 1.00 17.10 119 ALA A CA 1
ATOM 799 C C . ALA A 1 105 ? 27.873 53.061 14.787 1.00 16.56 119 ALA A C 1
ATOM 800 O O . ALA A 1 105 ? 28.820 53.832 14.584 1.00 16.39 119 ALA A O 1
ATOM 802 N N . ALA A 1 106 ? 27.617 52.019 13.998 1.00 17.16 120 ALA A N 1
ATOM 803 C CA . ALA A 1 106 ? 28.458 51.720 12.852 1.00 20.39 120 ALA A CA 1
ATOM 804 C C . ALA A 1 106 ? 28.551 52.861 11.858 1.00 17.16 120 ALA A C 1
ATOM 805 O O . ALA A 1 106 ? 29.636 53.168 11.359 1.00 18.98 120 ALA A O 1
ATOM 807 N N . THR A 1 107 ? 27.421 53.499 11.593 1.00 15.40 121 THR A N 1
ATOM 808 C CA . THR A 1 107 ? 27.398 54.605 10.644 1.00 16.12 121 THR A CA 1
ATOM 809 C C . THR A 1 107 ? 28.212 55.783 11.173 1.00 16.00 121 THR A C 1
ATOM 810 O O . THR A 1 107 ? 28.987 56.383 10.437 1.00 16.89 121 THR A O 1
ATOM 814 N N . ARG A 1 108 ? 28.054 56.102 12.453 1.00 14.76 122 ARG A N 1
ATOM 815 C CA . ARG A 1 108 ? 28.822 57.205 13.025 1.00 14.18 122 ARG A CA 1
ATOM 816 C C . ARG A 1 108 ? 30.312 56.881 12.992 1.00 15.48 122 ARG A C 1
ATOM 817 O O . ARG A 1 108 ? 31.125 57.696 12.559 1.00 15.48 122 ARG A O 1
ATOM 825 N N . LEU A 1 109 ? 30.672 55.695 13.488 1.00 15.43 123 LEU A N 1
ATOM 826 C CA . LEU A 1 109 ? 32.073 55.340 13.582 1.00 16.74 123 LEU A CA 1
ATOM 827 C C . LEU A 1 109 ? 32.762 55.223 12.237 1.00 17.32 123 LEU A C 1
ATOM 828 O O . LEU A 1 109 ? 33.936 55.577 12.112 1.00 18.73 123 LEU A O 1
ATOM 833 N N . ASP A 1 110 ? 32.049 54.744 11.227 1.00 17.46 124 ASP A N 1
ATOM 834 C CA . ASP A 1 110 ? 32.644 54.643 9.898 1.00 18.68 124 ASP A CA 1
ATOM 835 C C . ASP A 1 110 ? 32.989 56.050 9.397 1.00 18.68 124 ASP A C 1
ATOM 836 O O . ASP A 1 110 ? 34.054 56.265 8.813 1.00 18.83 124 ASP A O 1
ATOM 841 N N . SER A 1 111 ? 32.099 57.013 9.642 1.00 14.81 125 SER A N 1
ATOM 842 C CA . SER A 1 111 ? 32.328 58.388 9.172 1.00 14.13 125 SER A CA 1
ATOM 843 C C . SER A 1 111 ? 33.453 59.050 9.947 1.00 16.46 125 SER A C 1
ATOM 844 O O . SER A 1 111 ? 34.301 59.724 9.361 1.00 14.60 125 SER A O 1
ATOM 847 N N . ILE A 1 112 ? 33.481 58.835 11.263 1.00 14.05 126 ILE A N 1
ATOM 848 C CA . ILE A 1 112 ? 34.534 59.405 12.089 1.00 13.14 126 ILE A CA 1
ATOM 849 C C . ILE A 1 112 ? 35.891 58.771 11.738 1.00 16.16 126 ILE A C 1
ATOM 850 O O . ILE A 1 112 ? 36.901 59.459 11.655 1.00 16.06 126 ILE A O 1
ATOM 855 N N . LYS A 1 113 ? 35.927 57.456 11.549 1.00 15.42 127 LYS A N 1
ATOM 856 C CA . LYS A 1 113 ? 37.188 56.809 11.195 1.00 17.79 127 LYS A CA 1
ATOM 857 C C . LYS A 1 113 ? 37.651 57.334 9.837 1.00 16.65 127 LYS A C 1
ATOM 858 O O . LYS A 1 113 ? 38.835 57.569 9.646 1.00 15.99 127 LYS A O 1
ATOM 864 N N . SER A 1 114 ? 36.717 57.546 8.911 1.00 16.79 128 SER A N 1
ATOM 865 C CA . SER A 1 114 ? 37.109 58.041 7.598 1.00 14.29 128 SER A CA 1
ATOM 866 C C . SER A 1 114 ? 37.698 59.443 7.643 1.00 16.56 128 SER A C 1
ATOM 867 O O . SER A 1 114 ? 38.709 59.682 6.998 1.00 16.15 128 SER A O 1
ATOM 870 N N . CYS A 1 115 ? 37.112 60.380 8.395 1.00 15.15 129 CYS A N 1
ATOM 871 C CA . CYS A 1 115 ? 37.706 61.710 8.403 1.00 16.19 129 CYS A CA 1
ATOM 872 C C . CYS A 1 115 ? 39.022 61.805 9.147 1.00 20.51 129 CYS A C 1
ATOM 873 O O . CYS A 1 115 ? 39.765 62.757 8.966 1.00 20.58 129 CYS A O 1
ATOM 876 N N . SER A 1 116 ? 39.307 60.820 9.976 1.00 15.89 130 SER A N 1
ATOM 877 C CA . SER A 1 116 ? 40.560 60.841 10.717 1.00 16.42 130 SER A CA 1
ATOM 878 C C . SER A 1 116 ? 41.557 59.824 10.128 1.00 20.16 130 SER A C 1
ATOM 879 O O . SER A 1 116 ? 42.535 59.471 10.781 1.00 19.27 130 SER A O 1
ATOM 882 N N . LEU A 1 117 ? 41.338 59.353 8.899 1.00 20.04 131 LEU A N 1
ATOM 883 C CA . LEU A 1 117 ? 42.251 58.349 8.327 1.00 20.81 131 LEU A CA 1
ATOM 884 C C . LEU A 1 117 ? 43.728 58.704 8.270 1.00 23.78 131 LEU A C 1
ATOM 885 O O . LEU A 1 117 ? 44.584 57.812 8.308 1.00 29.10 131 LEU A O 1
ATOM 890 N N . LEU A 1 118 ? 44.037 59.985 8.155 1.00 22.85 132 LEU A N 1
ATOM 891 C CA . LEU A 1 118 ? 45.432 60.402 8.108 1.00 28.27 132 LEU A CA 1
ATOM 892 C C . LEU A 1 118 ? 45.912 60.848 9.487 1.00 29.96 132 LEU A C 1
ATOM 893 O O . LEU A 1 118 ? 46.982 61.439 9.629 1.00 31.45 132 LEU A O 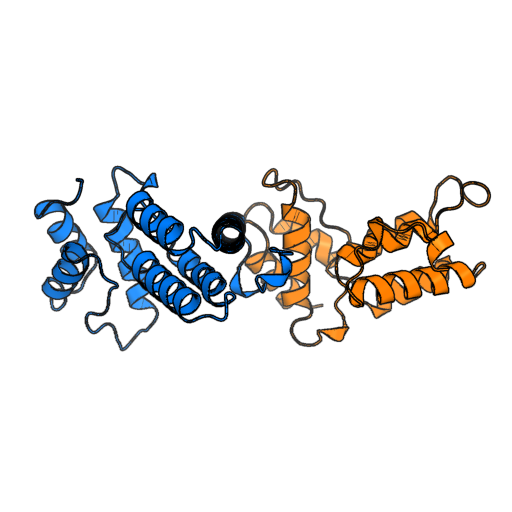1
ATOM 898 N N . ASP A 1 119 ? 45.106 60.545 10.499 1.00 25.21 133 ASP A N 1
ATOM 899 C CA . ASP A 1 119 ? 45.421 60.864 11.894 1.00 32.01 133 ASP A CA 1
ATOM 900 C C . ASP A 1 119 ? 44.989 59.655 12.717 1.00 26.96 133 ASP A C 1
ATOM 901 O O . ASP A 1 119 ? 44.209 59.776 13.663 1.00 28.65 133 ASP A O 1
ATOM 906 N N . ASN A 1 120 ? 45.468 58.477 12.332 1.00 24.51 134 ASN A N 1
ATOM 907 C CA . ASN A 1 120 ? 45.093 57.251 13.031 1.00 26.22 134 ASN A CA 1
ATOM 908 C C . ASN A 1 120 ? 45.279 57.308 14.548 1.00 26.82 134 ASN A C 1
ATOM 909 O O . ASN A 1 120 ? 44.452 56.772 15.305 1.00 25.08 134 ASN A O 1
ATOM 914 N N . VAL A 1 121 ? 46.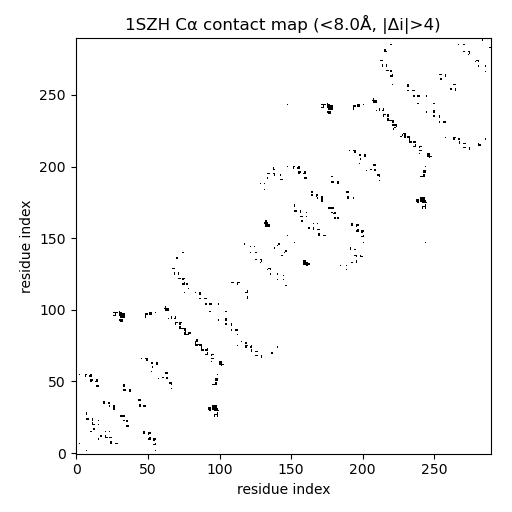356 57.949 14.989 1.00 23.98 135 VAL A N 1
ATOM 915 C CA . VAL A 1 121 ? 46.639 58.078 16.419 1.00 21.07 135 VAL A CA 1
ATOM 916 C C . VAL A 1 121 ? 45.481 58.760 17.140 1.00 24.73 135 VAL A C 1
ATOM 917 O O . VAL A 1 121 ? 45.120 58.366 18.252 1.00 22.51 135 VAL A O 1
ATOM 921 N N . LEU A 1 122 ? 44.904 59.790 16.521 1.00 22.25 136 LEU A N 1
ATOM 922 C CA . LEU A 1 122 ? 43.790 60.504 17.156 1.00 21.50 136 LEU A CA 1
ATOM 923 C C . LEU A 1 122 ? 42.525 59.636 17.227 1.00 21.35 136 LEU A C 1
ATOM 924 O O . LEU A 1 122 ? 41.781 59.710 18.207 1.00 19.06 136 LEU A O 1
ATOM 929 N N . TYR A 1 123 ? 42.274 58.828 16.196 1.00 18.26 137 TYR A N 1
ATOM 930 C CA . TYR A 1 123 ? 41.124 57.925 16.204 1.00 16.39 137 TYR A CA 1
ATOM 931 C C . TYR A 1 123 ? 41.292 56.885 17.330 1.00 19.27 137 TYR A C 1
ATOM 932 O O . TYR A 1 123 ? 40.329 56.526 18.025 1.00 18.41 137 TYR A O 1
ATOM 941 N N . LYS A 1 124 ? 42.516 56.396 17.516 1.00 20.53 138 LYS A N 1
ATOM 942 C CA . LYS A 1 124 ? 42.740 55.419 18.582 1.00 18.05 138 LYS A CA 1
ATOM 943 C C . LYS A 1 124 ? 42.516 56.074 19.939 1.00 17.30 138 LYS A C 1
ATOM 944 O O . LYS A 1 124 ? 41.993 55.431 20.855 1.00 20.04 138 LYS A O 1
ATOM 950 N N . CYS A 1 125 ? 42.893 57.337 20.078 1.00 19.25 139 CYS A N 1
ATOM 951 C CA . CYS A 1 125 ? 42.683 58.050 21.338 1.00 20.55 139 CYS A CA 1
ATOM 952 C C . CYS A 1 125 ? 41.174 58.243 21.571 1.00 19.49 139 CYS A C 1
ATOM 953 O O . CYS A 1 125 ? 40.676 58.102 22.682 1.00 18.49 139 CYS A O 1
ATOM 956 N N . PHE A 1 126 ? 40.445 58.563 20.505 1.00 16.86 140 PHE A N 1
ATOM 957 C CA . PHE A 1 126 ? 39.000 58.734 20.599 1.00 15.60 140 PHE A CA 1
ATOM 958 C C . PHE A 1 126 ? 38.390 57.422 21.120 1.00 16.93 140 PHE A C 1
ATOM 959 O O . PHE A 1 126 ? 37.531 57.423 22.006 1.00 16.14 140 PHE A O 1
ATOM 967 N N . GLU A 1 127 ? 38.836 56.301 20.569 1.00 16.01 141 GLU A N 1
ATOM 968 C CA . GLU A 1 127 ? 38.300 55.020 20.996 1.00 20.55 141 GLU A CA 1
ATOM 969 C C . GLU A 1 127 ? 38.708 54.726 22.441 1.00 17.36 141 GLU A C 1
ATOM 970 O O . GLU A 1 127 ? 37.910 54.190 23.210 1.00 18.11 141 GLU A O 1
ATOM 976 N N . LYS A 1 128 ? 39.930 55.094 22.803 1.00 16.84 142 LYS A N 1
ATOM 977 C CA . LYS A 1 128 ? 40.386 54.862 24.187 1.00 17.69 142 LYS A CA 1
ATOM 978 C C . LYS A 1 128 ? 39.553 55.702 25.166 1.00 21.21 142 LYS A C 1
ATOM 979 O O . LYS A 1 128 ? 39.182 55.255 26.252 1.00 19.27 142 LYS A O 1
ATOM 985 N N . CYS A 1 129 ? 39.264 56.942 24.797 1.00 17.17 143 CYS A N 1
ATOM 986 C CA . CYS A 1 129 ? 38.436 57.802 25.620 1.00 14.07 143 CYS A CA 1
ATOM 987 C C . CYS A 1 129 ? 37.070 57.127 25.833 1.00 15.97 143 CYS A C 1
ATOM 988 O O . CYS A 1 129 ? 36.546 57.149 26.941 1.00 14.65 143 CYS A O 1
ATOM 991 N N . ARG A 1 130 ? 36.486 56.550 24.779 1.00 15.30 144 ARG A N 1
ATOM 992 C CA . ARG A 1 130 ? 35.198 55.884 24.931 1.00 14.14 144 ARG A CA 1
ATOM 993 C C . ARG A 1 130 ? 35.305 54.694 25.894 1.00 16.31 144 ARG A C 1
ATOM 994 O O . ARG A 1 130 ? 34.411 54.488 26.716 1.00 16.28 144 ARG A O 1
ATOM 1002 N N . SER A 1 131 ? 36.387 53.920 25.772 1.00 17.40 145 SER A N 1
ATOM 1003 C CA . SER A 1 131 ? 36.605 52.768 26.656 1.00 19.15 145 SER A CA 1
ATOM 1004 C C . SER A 1 131 ? 36.743 53.218 28.106 1.00 19.66 145 SER A C 1
ATOM 1005 O O . SER A 1 131 ? 36.147 52.615 29.000 1.00 20.34 145 SER A O 1
ATOM 1008 N N . LEU A 1 132 ? 37.516 54.275 28.354 1.00 17.46 146 LEU A N 1
ATOM 1009 C CA . LEU A 1 132 ? 37.673 54.776 29.726 1.00 16.33 146 LEU A CA 1
ATOM 1010 C C . LEU A 1 132 ? 36.322 55.247 30.309 1.00 18.03 146 LEU A C 1
ATOM 1011 O O . LEU A 1 132 ? 36.035 55.014 31.491 1.00 17.17 146 LEU A O 1
ATOM 1016 N N . ARG A 1 133 ? 35.499 55.909 29.492 1.00 15.92 147 ARG A N 1
ATOM 1017 C CA . ARG A 1 133 ? 34.169 56.361 29.946 1.00 20.28 147 ARG A CA 1
ATOM 1018 C C . ARG A 1 133 ? 33.354 55.109 30.350 1.00 17.65 147 ARG A C 1
ATOM 1019 O O . ARG A 1 133 ? 32.729 55.059 31.415 1.00 18.16 147 ARG A O 1
ATOM 1027 N N . LYS A 1 134 ? 33.375 54.099 29.491 1.00 20.36 148 LYS A N 1
ATOM 1028 C CA . LYS A 1 134 ? 32.673 52.836 29.741 1.00 20.68 148 LYS A CA 1
ATOM 1029 C C . LYS A 1 134 ? 33.197 52.182 31.033 1.00 24.21 148 LYS A C 1
ATOM 1030 O O . LYS A 1 134 ? 32.434 51.544 31.773 1.00 25.89 148 LYS A O 1
ATOM 1036 N N . ASP A 1 135 ? 34.485 52.364 31.310 1.00 18.91 149 ASP A N 1
ATOM 1037 C CA . ASP A 1 135 ? 35.112 51.789 32.516 1.00 17.02 149 ASP A CA 1
ATOM 1038 C C . ASP A 1 135 ? 34.866 52.560 33.816 1.00 22.59 149 ASP A C 1
ATOM 1039 O O . ASP A 1 135 ? 35.401 52.202 34.863 1.00 23.10 149 ASP A O 1
ATOM 1044 N N . GLY A 1 136 ? 34.071 53.622 33.760 1.00 20.13 150 GLY A N 1
ATOM 1045 C CA . GLY A 1 136 ? 33.768 54.341 34.984 1.00 21.14 150 GLY A CA 1
ATOM 1046 C C . GLY A 1 136 ? 34.526 55.622 35.263 1.00 22.67 150 GLY A C 1
ATOM 1047 O O . GLY A 1 136 ? 34.336 56.234 36.330 1.00 24.12 150 GLY A O 1
ATOM 1048 N N . ILE A 1 137 ? 35.384 56.029 34.335 1.00 16.68 151 ILE A N 1
ATOM 1049 C CA . ILE A 1 137 ? 36.143 57.264 34.495 1.00 18.66 151 ILE A CA 1
ATOM 1050 C C . ILE A 1 137 ? 35.345 58.426 33.911 1.00 23.84 151 ILE A C 1
ATOM 1051 O O . ILE A 1 137 ? 34.904 58.366 32.756 1.00 24.22 151 ILE A O 1
ATOM 1056 N N . LYS A 1 138 ? 35.120 59.466 34.708 1.00 25.13 152 LYS A N 1
ATOM 1057 C CA . LYS A 1 138 ? 34.427 60.654 34.211 1.00 27.25 152 LYS A CA 1
ATOM 1058 C C . LYS A 1 138 ? 35.527 61.281 33.357 1.00 24.09 152 LYS A C 1
ATOM 1059 O O . LYS A 1 138 ? 36.372 62.000 33.861 1.00 24.32 152 LYS A O 1
ATOM 1065 N N . ILE A 1 139 ? 35.518 60.994 32.059 1.00 27.33 153 ILE A N 1
ATOM 1066 C CA . ILE A 1 139 ? 36.570 61.473 31.165 1.00 29.42 153 ILE A CA 1
ATOM 1067 C C . ILE A 1 139 ? 36.914 62.959 31.161 1.00 29.36 153 ILE A C 1
ATOM 1068 O O . ILE A 1 139 ? 38.066 63.317 30.892 1.00 30.12 153 ILE A O 1
ATOM 1073 N N . GLU A 1 140 ? 35.935 63.815 31.458 1.00 26.58 154 GLU A N 1
ATOM 1074 C CA . GLU A 1 140 ? 36.164 65.253 31.522 1.00 30.41 154 GLU A CA 1
ATOM 1075 C C . GLU A 1 140 ? 37.218 65.596 32.580 1.00 31.26 154 GLU A C 1
ATOM 1076 O O . GLU A 1 140 ? 37.834 66.666 32.538 1.00 29.37 154 GLU A O 1
ATOM 1082 N N . VAL A 1 141 ? 37.429 64.679 33.522 1.00 23.54 155 VAL A N 1
ATOM 1083 C CA . VAL A 1 141 ? 38.410 64.850 34.596 1.00 27.32 155 VAL A CA 1
ATOM 1084 C C . VAL A 1 141 ? 39.858 64.760 34.083 1.00 25.99 155 VAL A C 1
ATOM 1085 O O . VAL A 1 141 ? 40.775 65.391 34.626 1.00 25.70 155 VAL A O 1
ATOM 1089 N N . LEU A 1 142 ? 40.053 63.968 33.032 1.00 26.94 156 LEU A N 1
ATOM 1090 C CA . LEU A 1 142 ? 41.369 63.756 32.425 1.00 27.73 156 LEU A CA 1
ATOM 1091 C C . LEU A 1 142 ? 41.465 64.441 31.069 1.00 32.53 156 LEU A C 1
ATOM 1092 O O . LEU A 1 142 ? 40.487 64.500 30.332 1.00 38.35 156 LEU A O 1
ATOM 1097 N N . GLN A 1 143 ? 42.636 64.969 30.741 1.00 37.51 157 GLN A N 1
ATOM 1098 C CA . GLN A 1 143 ? 42.816 65.559 29.423 1.00 39.53 157 GLN A CA 1
ATOM 1099 C C . GLN A 1 143 ? 43.424 64.418 28.624 1.00 37.72 157 GLN A C 1
ATOM 1100 O O . GLN A 1 143 ? 44.064 63.536 29.200 1.00 27.96 157 GLN A O 1
ATOM 1106 N N . PHE A 1 144 ? 43.227 64.413 27.305 1.00 33.46 158 PHE A N 1
ATOM 1107 C CA . PHE A 1 144 ? 43.731 63.305 26.499 1.00 29.24 158 PHE A CA 1
ATOM 1108 C C . PHE A 1 144 ? 45.190 63.016 26.720 1.00 23.93 158 PHE A C 1
ATOM 1109 O O . PHE A 1 144 ? 45.609 61.860 26.638 1.00 28.76 158 PHE A O 1
ATOM 1117 N N . GLU A 1 145 ? 45.968 64.060 26.966 1.00 27.58 159 GLU A N 1
ATOM 1118 C CA . GLU A 1 145 ? 47.405 63.896 27.186 1.00 33.12 159 GLU A CA 1
ATOM 1119 C C . GLU A 1 145 ? 47.723 62.947 28.342 1.00 32.27 159 GLU A C 1
ATOM 1120 O O . GLU A 1 145 ? 48.824 62.400 28.413 1.00 33.49 159 GLU A O 1
ATOM 1126 N N . GLU A 1 146 ? 46.758 62.737 29.234 1.00 30.71 160 GLU A N 1
ATOM 1127 C CA . GLU A 1 146 ? 46.968 61.857 30.390 1.00 28.41 160 GLU A CA 1
ATOM 1128 C C . GLU A 1 146 ? 46.743 60.376 30.135 1.00 29.45 160 GLU A C 1
ATOM 1129 O O . GLU A 1 146 ? 47.218 59.535 30.896 1.00 36.17 160 GLU A O 1
ATOM 1135 N N . TYR A 1 147 ? 46.016 60.031 29.080 1.00 33.28 161 TYR A N 1
ATOM 1136 C CA . TYR A 1 147 ? 45.817 58.615 28.824 1.00 33.88 161 TYR A CA 1
ATOM 1137 C C . TYR A 1 147 ? 46.126 58.260 27.386 1.00 38.40 161 TYR A C 1
ATOM 1138 O O . TYR A 1 147 ? 46.094 57.093 26.999 1.00 37.29 161 TYR A O 1
ATOM 1147 N N . CYS A 1 148 ? 46.422 59.290 26.600 1.00 38.59 162 CYS A N 1
ATOM 1148 C CA . CYS A 1 148 ? 46.835 59.124 25.214 1.00 46.65 162 CYS A CA 1
ATOM 1149 C C . CYS A 1 148 ? 48.178 59.846 25.240 1.00 49.73 162 CYS A C 1
ATOM 1150 O O . CYS A 1 148 ? 48.228 61.073 25.251 1.00 57.68 162 CYS A O 1
ATOM 1153 N N . GLU A 1 149 ? 49.271 59.014 25.278 1.00 56.71 163 GLU A N 1
ATOM 1154 C CA . GLU A 1 149 ? 50.627 59.551 25.319 1.00 61.19 163 GLU A CA 1
ATOM 1155 C C . GLU A 1 149 ? 51.272 59.859 23.978 1.00 63.02 163 GLU A C 1
ATOM 1156 O O . GLU A 1 149 ? 52.493 60.002 23.915 1.00 66.20 163 GLU A O 1
ATOM 1162 N N . ALA A 1 150 ? 50.534 59.957 22.927 1.00 61.87 164 ALA A N 1
ATOM 1163 C CA . ALA A 1 150 ? 51.107 60.283 21.626 1.00 64.01 164 ALA A CA 1
ATOM 1164 C C . ALA A 1 150 ? 50.349 61.406 20.916 1.00 64.46 164 ALA A C 1
ATOM 1165 O O . ALA A 1 150 ? 49.423 61.968 21.535 1.00 64.76 164 ALA A O 1
ATOM 1167 N N . LEU B 1 6 ? 42.351 65.800 53.042 1.00 38.38 20 LEU B N 1
ATOM 1168 C CA . LEU B 1 6 ? 41.244 64.960 52.524 1.00 31.03 20 LEU B CA 1
ATOM 1169 C C . LEU B 1 6 ? 40.071 64.915 53.490 1.00 26.00 20 LEU B C 1
ATOM 1170 O O . LEU B 1 6 ? 40.249 64.811 54.708 1.00 27.45 20 LEU B O 1
ATOM 1175 N N . THR B 1 7 ? 38.871 64.992 52.930 1.00 25.91 21 THR B N 1
ATOM 1176 C CA . THR B 1 7 ? 37.647 64.928 53.701 1.00 25.03 21 THR B CA 1
ATOM 1177 C C . THR B 1 7 ? 36.829 63.768 53.158 1.00 21.89 21 THR B C 1
ATOM 1178 O O . THR B 1 7 ? 37.072 63.291 52.046 1.00 20.51 21 THR B O 1
ATOM 1182 N N . LYS B 1 8 ? 35.845 63.341 53.936 1.00 22.90 22 LYS B N 1
ATOM 1183 C CA . LYS B 1 8 ? 34.950 62.255 53.569 1.00 23.36 22 LYS B CA 1
ATOM 1184 C C . LYS B 1 8 ? 34.237 62.646 52.258 1.00 25.79 22 LYS B C 1
ATOM 1185 O O . LYS B 1 8 ? 34.071 61.825 51.353 1.00 23.70 22 LYS B O 1
ATOM 1191 N N . GLU B 1 9 ? 33.830 63.908 52.165 1.00 24.02 23 GLU B N 1
ATOM 1192 C CA . GLU B 1 9 ? 33.134 64.405 50.977 1.00 27.19 23 GLU B CA 1
ATOM 1193 C C . GLU B 1 9 ? 33.974 64.296 49.708 1.00 22.12 23 GLU B C 1
ATOM 1194 O O . GLU B 1 9 ? 33.487 63.867 48.658 1.00 24.43 23 GLU B O 1
ATOM 1200 N N . LEU B 1 10 ? 35.231 64.710 49.816 1.00 21.98 24 LEU B N 1
ATOM 1201 C CA . LEU B 1 10 ? 36.167 64.694 48.714 1.00 24.57 24 LEU B CA 1
ATOM 1202 C C . LEU B 1 10 ? 36.495 63.267 48.268 1.00 21.42 24 LEU B C 1
ATOM 1203 O O . LEU B 1 10 ? 36.552 62.983 47.060 1.00 19.99 24 LEU B O 1
ATOM 1208 N N . ILE B 1 11 ? 36.709 62.370 49.231 1.00 20.28 25 ILE B N 1
ATOM 1209 C CA . ILE B 1 11 ? 37.004 60.992 48.876 1.00 16.96 25 ILE B CA 1
ATOM 1210 C C . ILE B 1 11 ? 35.785 60.331 48.207 1.00 18.04 25 ILE B C 1
ATOM 1211 O O . ILE B 1 11 ? 35.933 59.616 47.215 1.00 17.55 25 ILE B O 1
ATOM 1216 N N . LYS B 1 12 ? 34.586 60.574 48.728 1.00 18.99 26 LYS B N 1
ATOM 1217 C CA . LYS B 1 12 ? 33.405 59.980 48.119 1.00 18.81 26 LYS B CA 1
ATOM 1218 C C . LYS B 1 12 ? 33.186 60.496 46.693 1.00 16.31 26 LYS B C 1
ATOM 1219 O O . LYS B 1 12 ? 32.829 59.717 45.803 1.00 19.73 26 LYS B O 1
ATOM 1225 N N . ASP B 1 13 ? 33.403 61.791 46.485 1.00 19.61 27 ASP B N 1
ATOM 1226 C CA . ASP B 1 13 ? 33.236 62.399 45.151 1.00 19.59 27 ASP B CA 1
ATOM 1227 C C . ASP B 1 13 ? 34.250 61.803 44.171 1.00 19.05 27 ASP B C 1
ATOM 1228 O O . ASP B 1 13 ? 33.920 61.488 43.021 1.00 20.40 27 ASP B O 1
ATOM 1233 N N . ALA B 1 14 ? 35.497 61.654 44.614 1.00 17.20 28 ALA B N 1
ATOM 1234 C CA . ALA B 1 14 ? 36.520 61.084 43.731 1.00 12.32 28 ALA B CA 1
ATOM 1235 C C . ALA B 1 14 ? 36.166 59.631 43.363 1.00 17.11 28 ALA B C 1
ATOM 1236 O O . ALA B 1 14 ? 36.357 59.221 42.216 1.00 16.02 28 ALA B O 1
ATOM 1238 N N . ALA B 1 15 ? 35.672 58.846 44.327 1.00 17.17 29 ALA B N 1
ATOM 1239 C CA . ALA B 1 15 ? 35.311 57.462 44.039 1.00 15.85 29 ALA B CA 1
ATOM 1240 C C . ALA B 1 15 ? 34.153 57.398 43.045 1.00 15.79 29 ALA B C 1
ATOM 1241 O O . ALA B 1 15 ? 34.159 56.590 42.130 1.00 18.83 29 ALA B O 1
ATOM 1243 N N . GLU B 1 16 ? 33.187 58.290 43.210 1.00 19.79 30 GLU B N 1
ATOM 1244 C CA . GLU B 1 16 ? 32.035 58.339 42.313 1.00 22.11 30 GLU B CA 1
ATOM 1245 C C . GLU B 1 16 ? 32.445 58.727 40.892 1.00 19.64 30 GLU B C 1
ATOM 1246 O O . GLU B 1 16 ? 31.916 58.191 39.901 1.00 23.63 30 GLU B O 1
ATOM 1252 N N . LYS B 1 17 ? 33.395 59.644 40.783 1.00 18.01 31 LYS B N 1
ATOM 1253 C CA . LYS B 1 17 ? 33.823 60.104 39.474 1.00 18.81 31 LYS B CA 1
ATOM 1254 C C . LYS B 1 17 ? 34.840 59.228 38.773 1.00 20.36 31 LYS B C 1
ATOM 1255 O O . LYS B 1 17 ? 35.015 59.327 37.559 1.00 20.80 31 LYS B O 1
ATOM 1261 N N . CYS B 1 18 ? 35.489 58.343 39.520 1.00 15.95 32 CYS B N 1
ATOM 1262 C CA . CYS B 1 18 ? 36.569 57.582 38.914 1.00 15.19 32 CYS B CA 1
ATOM 1263 C C . CYS B 1 18 ? 36.505 56.064 38.943 1.00 15.91 32 CYS B C 1
ATOM 1264 O O . CYS B 1 18 ? 37.205 55.414 38.169 1.00 18.40 32 CYS B O 1
ATOM 1267 N N . CYS B 1 19 ? 35.698 55.506 39.845 1.00 16.49 33 CYS B N 1
ATOM 1268 C CA . CYS B 1 19 ? 35.619 54.054 39.967 1.00 15.91 33 CYS B CA 1
ATOM 1269 C C . CYS B 1 19 ? 34.243 53.545 39.612 1.00 20.66 33 CYS B C 1
ATOM 1270 O O . CYS B 1 19 ? 33.251 54.243 39.795 1.00 23.21 33 CYS B O 1
ATOM 1273 N N . THR B 1 20 ? 34.190 52.315 39.115 1.00 26.57 34 THR B N 1
ATOM 1274 C CA . THR B 1 20 ? 32.922 51.698 38.751 1.00 32.49 34 THR B CA 1
ATOM 1275 C C . THR B 1 20 ? 32.091 51.485 40.011 1.00 32.08 34 THR B C 1
ATOM 1276 O O . THR B 1 20 ? 32.626 51.485 41.120 1.00 26.67 34 THR B O 1
ATOM 1280 N N . ARG B 1 21 ? 30.788 51.276 39.848 1.00 28.42 35 ARG B N 1
ATOM 1281 C CA . ARG B 1 21 ? 29.902 51.100 41.000 1.00 33.20 35 ARG B CA 1
ATOM 1282 C C . ARG B 1 21 ? 30.362 50.031 41.984 1.00 25.81 35 ARG B C 1
ATOM 1283 O O . ARG B 1 21 ? 30.421 50.266 43.197 1.00 32.82 35 ARG B O 1
ATOM 1291 N N . ASN B 1 22 ? 30.697 48.858 41.458 1.00 28.74 36 ASN B N 1
ATOM 1292 C CA . ASN B 1 22 ? 31.124 47.744 42.287 1.00 27.22 36 ASN B CA 1
ATOM 1293 C C . ASN B 1 22 ? 32.538 47.850 42.844 1.00 29.29 36 ASN B C 1
ATOM 1294 O O . ASN B 1 22 ? 33.003 46.929 43.510 1.00 29.72 36 ASN B O 1
ATOM 1299 N N . ARG B 1 23 ? 33.224 48.951 42.550 1.00 21.15 37 ARG B N 1
ATOM 1300 C CA . ARG B 1 23 ? 34.577 49.149 43.073 1.00 21.83 37 ARG B CA 1
ATOM 1301 C C . ARG B 1 23 ? 34.672 50.409 43.957 1.00 17.50 37 ARG B C 1
ATOM 1302 O O . ARG B 1 23 ? 35.760 50.807 44.366 1.00 19.52 37 ARG B O 1
ATOM 1310 N N . GLN B 1 24 ? 33.530 51.020 44.251 1.00 20.25 38 GLN B N 1
ATOM 1311 C CA . GLN B 1 24 ? 33.462 52.218 45.097 1.00 21.86 38 GLN B CA 1
ATOM 1312 C C . GLN B 1 24 ? 34.129 52.015 46.440 1.00 20.49 38 GLN B C 1
ATOM 1313 O O . GLN B 1 24 ? 34.976 52.804 46.876 1.00 19.17 38 GLN B O 1
ATOM 1319 N N . GLU B 1 25 ? 33.702 50.959 47.118 1.00 19.84 39 GLU B N 1
ATOM 1320 C CA . GLU B 1 25 ? 34.215 50.640 48.438 1.00 23.84 39 GLU B CA 1
ATOM 1321 C C . GLU B 1 25 ? 35.716 50.461 48.420 1.00 18.43 39 GLU B C 1
ATOM 1322 O O . GLU B 1 25 ? 36.398 50.974 49.307 1.00 16.86 39 GLU B O 1
ATOM 1328 N N . CYS B 1 26 ? 36.231 49.716 47.433 1.00 16.64 40 CYS B N 1
ATOM 1329 C CA . CYS B 1 26 ? 37.671 49.496 47.348 1.00 16.77 40 CYS B CA 1
ATOM 1330 C C . CYS B 1 26 ? 38.400 50.827 47.136 1.00 16.99 40 CYS B C 1
ATOM 1331 O O . CYS B 1 26 ? 39.444 51.100 47.778 1.00 16.63 40 CYS B O 1
ATOM 1334 N N . CYS B 1 27 ? 37.869 51.662 46.252 1.00 15.98 41 CYS B N 1
ATOM 1335 C CA . CYS B 1 27 ? 38.483 52.962 45.986 1.00 15.23 41 CYS B CA 1
ATOM 1336 C C . CYS B 1 27 ? 38.509 53.835 47.226 1.00 13.70 41 CYS B C 1
ATOM 1337 O O . CYS B 1 27 ? 39.516 54.483 47.507 1.00 13.44 41 CYS B O 1
ATOM 1340 N N . ILE B 1 28 ? 37.408 53.854 47.964 1.00 15.52 42 ILE B N 1
ATOM 1341 C CA . ILE B 1 28 ? 37.352 54.631 49.203 1.00 15.34 42 ILE B CA 1
ATOM 1342 C C . ILE B 1 28 ? 38.395 54.096 50.195 1.00 15.73 42 ILE B C 1
ATOM 1343 O O . ILE B 1 28 ? 39.076 54.887 50.832 1.00 14.51 42 ILE B O 1
ATOM 1348 N N . GLU B 1 29 ? 38.547 52.772 50.308 1.00 14.86 43 GLU B N 1
ATOM 1349 C CA . GLU B 1 29 ? 39.519 52.207 51.244 1.00 16.17 43 GLU B CA 1
ATOM 1350 C C . GLU B 1 29 ? 40.957 52.586 50.879 1.00 14.50 43 GLU B C 1
ATOM 1351 O O . GLU B 1 29 ? 41.758 52.940 51.745 1.00 14.46 43 GLU B O 1
ATOM 1357 N N . ILE B 1 30 ? 41.300 52.510 49.594 1.00 12.76 44 ILE B N 1
ATOM 1358 C CA . ILE B 1 30 ? 42.695 52.821 49.282 1.00 12.16 44 ILE B CA 1
ATOM 1359 C C . ILE B 1 30 ? 42.962 54.306 49.465 1.00 12.79 44 ILE B C 1
ATOM 1360 O O . ILE B 1 30 ? 44.090 54.705 49.767 1.00 13.92 44 ILE B O 1
ATOM 1365 N N . MET B 1 31 ? 41.947 55.147 49.318 1.00 12.66 45 MET B N 1
ATOM 1366 C CA . MET B 1 31 ? 42.177 56.571 49.542 1.00 11.55 45 MET B CA 1
ATOM 1367 C C . MET B 1 31 ? 42.297 56.875 51.034 1.00 13.26 45 MET B C 1
ATOM 1368 O O . MET B 1 31 ? 43.172 57.639 51.441 1.00 15.33 45 MET B O 1
ATOM 1373 N N . LYS B 1 32 ? 41.424 56.290 51.849 1.00 12.09 46 LYS B N 1
ATOM 1374 C CA . LYS B 1 32 ? 41.524 56.572 53.271 1.00 13.49 46 LYS B CA 1
ATOM 1375 C C . LYS B 1 32 ? 42.790 56.018 53.907 1.00 12.96 46 LYS B C 1
ATOM 1376 O O . LYS B 1 32 ? 43.328 56.657 54.806 1.00 16.88 46 LYS B O 1
ATOM 1382 N N . PHE B 1 33 ? 43.289 54.871 53.429 1.00 12.58 47 PHE B N 1
ATOM 1383 C CA . PHE B 1 33 ? 44.522 54.293 53.962 1.00 13.84 47 PHE B CA 1
ATOM 1384 C C . PHE B 1 33 ? 45.798 54.719 53.250 1.00 14.15 47 PHE B C 1
ATOM 1385 O O . PHE B 1 33 ? 46.918 54.363 53.689 1.00 16.41 47 PHE B O 1
ATOM 1393 N N . GLY B 1 34 ? 45.641 55.461 52.148 1.00 12.51 48 GLY B N 1
ATOM 1394 C CA . GLY B 1 34 ? 46.800 55.949 51.430 1.00 12.69 48 GLY B CA 1
ATOM 1395 C C . GLY B 1 34 ? 47.641 54.843 50.820 1.00 12.97 48 GLY B C 1
ATOM 1396 O O . GLY B 1 34 ? 48.844 54.770 51.045 1.00 16.65 48 GLY B O 1
ATOM 1397 N N . THR B 1 35 ? 46.995 53.983 50.046 1.00 13.28 49 THR B N 1
ATOM 1398 C CA . THR B 1 35 ? 47.697 52.889 49.403 1.00 11.54 49 THR B CA 1
ATOM 1399 C C . THR B 1 35 ? 47.488 52.906 47.905 1.00 11.96 49 THR B C 1
ATOM 1400 O O . THR B 1 35 ? 46.704 53.700 47.376 1.00 12.57 49 THR B O 1
ATOM 1404 N N . PRO B 1 36 ? 48.189 52.023 47.189 1.00 12.36 50 PRO B N 1
ATOM 1405 C CA . PRO B 1 36 ? 48.010 51.972 45.745 1.00 12.92 50 PRO B CA 1
ATOM 1406 C C . PRO B 1 36 ? 46.632 51.372 45.467 1.00 14.22 50 PRO B C 1
ATOM 1407 O O . PRO B 1 36 ? 45.980 50.824 46.362 1.00 16.30 50 PRO B O 1
ATOM 1411 N N . ILE B 1 37 ? 46.205 51.480 44.218 1.00 14.16 51 ILE B N 1
ATOM 1412 C CA . ILE B 1 37 ? 44.914 50.946 43.821 1.00 14.11 51 ILE B CA 1
ATOM 1413 C C . ILE B 1 37 ? 45.082 49.433 43.625 1.00 21.02 51 ILE B C 1
ATOM 1414 O O . ILE B 1 37 ? 45.782 48.976 42.714 1.00 22.27 51 ILE B O 1
ATOM 1419 N N . ARG B 1 38 ? 44.485 48.656 44.521 1.00 20.31 52 ARG B N 1
ATOM 1420 C CA . ARG B 1 38 ? 44.551 47.187 44.448 1.00 21.38 52 ARG B CA 1
ATOM 1421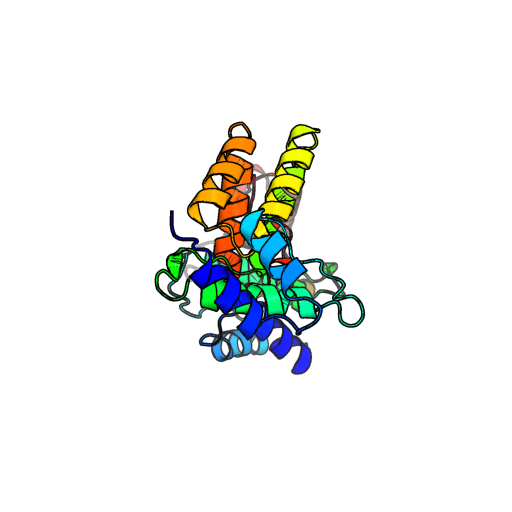 C C . ARG B 1 38 ? 43.098 46.768 44.537 1.00 17.42 52 ARG B C 1
ATOM 1422 O O . ARG B 1 38 ? 42.630 46.382 45.614 1.00 19.85 52 ARG B O 1
ATOM 1430 N N . CYS B 1 39 ? 42.402 46.848 43.404 1.00 18.98 53 CYS B N 1
ATOM 1431 C CA . CYS B 1 39 ? 40.954 46.595 43.381 1.00 19.08 53 CYS B CA 1
ATOM 1432 C C . CYS B 1 39 ? 40.415 45.568 42.395 1.00 26.49 53 CYS B C 1
ATOM 1433 O O . CYS B 1 39 ? 39.204 45.387 42.294 1.00 29.31 53 CYS B O 1
ATOM 1436 N N . GLY B 1 40 ? 41.295 44.903 41.660 1.00 29.74 54 GLY B N 1
ATOM 1437 C CA . GLY B 1 40 ? 40.826 43.931 40.681 1.00 34.48 54 GLY B CA 1
ATOM 1438 C C . GLY B 1 40 ? 39.647 44.404 39.827 1.00 34.16 54 GLY B C 1
ATOM 1439 O O . GLY B 1 40 ? 38.536 43.886 39.965 1.00 35.92 54 GLY B O 1
ATOM 1440 N N . TYR B 1 41 ? 39.861 45.381 38.945 1.00 33.75 55 TYR B N 1
ATOM 1441 C CA . TYR B 1 41 ? 38.755 45.844 38.098 1.00 32.96 55 TYR B CA 1
ATOM 1442 C C . TYR B 1 41 ? 38.440 44.792 37.044 1.00 33.73 55 TYR B C 1
ATOM 1443 O O . TYR B 1 41 ? 37.319 44.725 36.541 1.00 34.23 55 TYR B O 1
ATOM 1452 N N . ASP B 1 42 ? 39.446 43.991 36.694 1.00 30.19 56 ASP B N 1
ATOM 1453 C CA . ASP B 1 42 ? 39.270 42.940 35.697 1.00 25.80 56 ASP B CA 1
ATOM 1454 C C . ASP B 1 42 ? 38.783 43.483 34.372 1.00 32.42 56 ASP B C 1
ATOM 1455 O O . ASP B 1 42 ? 37.980 42.853 33.668 1.00 37.03 56 ASP B O 1
ATOM 1460 N N . ARG B 1 43 ? 39.291 44.659 34.034 1.00 30.15 57 ARG B N 1
ATOM 1461 C CA . ARG B 1 43 ? 38.969 45.307 32.791 1.00 25.40 57 ARG B CA 1
ATOM 1462 C C . ARG B 1 43 ? 40.314 45.500 32.128 1.00 27.59 57 ARG B C 1
ATOM 1463 O O . ARG B 1 43 ? 41.214 44.666 32.310 1.00 31.45 57 ARG B O 1
ATOM 1471 N N . ASP B 1 44 ? 40.459 46.560 31.343 1.00 26.67 58 ASP B N 1
ATOM 1472 C CA . ASP B 1 44 ? 41.732 46.816 30.697 1.00 29.66 58 ASP B CA 1
ATOM 1473 C C . ASP B 1 44 ? 42.787 46.770 31.809 1.00 29.56 58 ASP B C 1
ATOM 1474 O O . ASP B 1 44 ? 42.651 47.431 32.843 1.00 25.91 58 ASP B O 1
ATOM 1479 N N . PRO B 1 45 ? 43.845 45.972 31.627 1.00 28.42 59 PRO B N 1
ATOM 1480 C CA . PRO B 1 45 ? 44.876 45.897 32.665 1.00 27.50 59 PRO B CA 1
ATOM 1481 C C . PRO B 1 45 ? 45.492 47.269 32.960 1.00 24.48 59 PRO B C 1
ATOM 1482 O O . PRO B 1 45 ? 46.122 47.466 34.001 1.00 25.72 59 PRO B O 1
ATOM 1486 N N . LYS B 1 46 ? 45.328 48.216 32.040 1.00 23.19 60 LYS B N 1
ATOM 1487 C CA . LYS B 1 46 ? 45.870 49.550 32.279 1.00 24.05 60 LYS B CA 1
ATOM 1488 C C . LYS B 1 46 ? 44.903 50.418 33.065 1.00 20.04 60 LYS B C 1
ATOM 1489 O O . LYS B 1 46 ? 45.253 51.531 33.444 1.00 19.34 60 LYS B O 1
ATOM 1495 N N . LEU B 1 47 ? 43.701 49.925 33.339 1.00 16.66 61 LEU B N 1
ATOM 1496 C CA . LEU B 1 47 ? 42.750 50.779 34.055 1.00 17.53 61 LEU B CA 1
ATOM 1497 C C . LEU B 1 47 ? 43.212 51.375 35.392 1.00 18.58 61 LEU B C 1
ATOM 1498 O O . LEU B 1 47 ? 43.019 52.562 35.621 1.00 17.20 61 LEU B O 1
ATOM 1503 N N . PRO B 1 48 ? 43.861 50.588 36.269 1.00 15.91 62 PRO B N 1
ATOM 1504 C CA . PRO B 1 48 ? 44.298 51.170 37.550 1.00 14.80 62 PRO B CA 1
ATOM 1505 C C . PRO B 1 48 ? 45.158 52.429 37.396 1.00 14.59 62 PRO B C 1
ATOM 1506 O O . PRO B 1 48 ? 45.087 53.334 38.225 1.00 16.50 62 PRO B O 1
ATOM 1510 N N . GLY B 1 49 ? 45.967 52.487 36.341 1.00 15.37 63 GLY B N 1
ATOM 1511 C CA . GLY B 1 49 ? 46.789 53.681 36.134 1.00 15.93 63 GLY B CA 1
ATOM 1512 C C . GLY B 1 49 ? 45.926 54.887 35.792 1.00 16.43 63 GLY B C 1
ATOM 1513 O O . GLY B 1 49 ? 46.197 56.013 36.236 1.00 15.93 63 GLY B O 1
ATOM 1514 N N . TYR B 1 50 ? 44.880 54.677 35.006 1.00 15.66 64 TYR B N 1
ATOM 1515 C CA . TYR B 1 50 ? 44.029 55.809 34.641 1.00 16.81 64 TYR B CA 1
ATOM 1516 C C . TYR B 1 50 ? 43.190 56.231 35.850 1.00 14.53 64 TYR B C 1
ATOM 1517 O O . TYR B 1 50 ? 42.922 57.406 36.020 1.00 15.58 64 TYR B O 1
ATOM 1526 N N . VAL B 1 51 ? 42.815 55.276 36.701 1.00 13.68 65 VAL B N 1
ATOM 1527 C CA . VAL B 1 51 ? 42.058 55.603 37.908 1.00 12.61 65 VAL B CA 1
ATOM 1528 C C . VAL B 1 51 ? 42.940 56.427 38.826 1.00 14.84 65 VAL B C 1
ATOM 1529 O O . VAL B 1 51 ? 42.477 57.366 39.470 1.00 14.21 65 VAL B O 1
ATOM 1533 N N . TYR B 1 52 ? 44.227 56.091 38.897 1.00 13.03 66 TYR B N 1
ATOM 1534 C CA . TYR B 1 52 ? 45.139 56.889 39.721 1.00 13.59 66 TYR B CA 1
ATOM 1535 C C . TYR B 1 52 ? 45.097 58.344 39.256 1.00 12.60 66 TYR B C 1
ATOM 1536 O O . TYR B 1 52 ? 44.990 59.270 40.073 1.00 12.87 66 TYR B O 1
ATOM 1545 N N . LYS B 1 53 ? 45.165 58.551 37.941 1.00 13.61 67 LYS B N 1
ATOM 1546 C CA . LYS B 1 53 ? 45.179 59.929 37.427 1.00 12.28 67 LYS B CA 1
ATOM 1547 C C . LYS B 1 53 ? 43.871 60.653 37.692 1.00 13.63 67 LYS B C 1
ATOM 1548 O O . LYS B 1 53 ? 43.864 61.832 38.068 1.00 15.51 67 LYS B O 1
ATOM 1554 N N . CYS B 1 54 ? 42.773 59.948 37.520 1.00 13.01 68 CYS B N 1
ATOM 1555 C CA . CYS B 1 54 ? 41.458 60.522 37.758 1.00 16.52 68 CYS B CA 1
ATOM 1556 C C . CYS B 1 54 ? 41.319 60.920 39.235 1.00 13.99 68 CYS B C 1
ATOM 1557 O O . CYS B 1 54 ? 40.873 62.023 39.564 1.00 15.24 68 CYS B O 1
ATOM 1560 N N . LEU B 1 55 ? 41.687 60.018 40.139 1.00 11.74 69 LEU B N 1
ATOM 1561 C CA . LEU B 1 55 ? 41.571 60.327 41.556 1.00 12.51 69 LEU B CA 1
ATOM 1562 C C . LEU B 1 55 ? 42.451 61.518 41.936 1.00 12.88 69 LEU B C 1
ATOM 1563 O O . LEU B 1 55 ? 42.033 62.370 42.714 1.00 14.27 69 LEU B O 1
ATOM 1568 N N . GLN B 1 56 ? 43.671 61.589 41.403 1.00 12.48 70 GLN B N 1
ATOM 1569 C CA . GLN B 1 56 ? 44.537 62.738 41.735 1.00 12.93 70 GLN B CA 1
ATOM 1570 C C . GLN B 1 56 ? 43.916 64.048 41.244 1.00 14.10 70 GLN B C 1
ATOM 1571 O O . GLN B 1 56 ? 44.004 65.072 41.917 1.00 15.55 70 GLN B O 1
ATOM 1577 N N . ASN B 1 57 ? 43.290 64.000 40.072 1.00 15.15 71 ASN B N 1
ATOM 1578 C CA . ASN B 1 57 ? 42.694 65.211 39.523 1.00 17.49 71 ASN B CA 1
ATOM 1579 C C . ASN B 1 57 ? 41.485 65.701 40.332 1.00 19.49 71 ASN B C 1
ATOM 1580 O O . ASN B 1 57 ? 41.220 66.904 40.380 1.00 24.41 71 ASN B O 1
ATOM 1585 N N . VAL B 1 58 ? 40.750 64.795 40.969 1.00 14.97 72 VAL B N 1
ATOM 1586 C CA . VAL B 1 58 ? 39.614 65.199 41.791 1.00 15.88 72 VAL B CA 1
ATOM 1587 C C . VAL B 1 58 ? 40.087 65.601 43.198 1.00 19.49 72 VAL B C 1
ATOM 1588 O O . VAL B 1 58 ? 39.740 66.679 43.714 1.00 17.84 72 VAL B O 1
ATOM 1592 N N . LEU B 1 59 ? 40.896 64.755 43.833 1.00 15.69 73 LEU B N 1
ATOM 1593 C CA . LEU B 1 59 ? 41.367 65.061 45.193 1.00 14.23 73 LEU B CA 1
ATOM 1594 C C . LEU B 1 59 ? 42.221 66.320 45.306 1.00 16.86 73 LEU B C 1
ATOM 1595 O O . LEU B 1 59 ? 42.188 67.012 46.330 1.00 20.99 73 LEU B O 1
ATOM 1600 N N . PHE B 1 60 ? 43.008 66.608 44.273 1.00 17.15 74 PHE B N 1
ATOM 1601 C CA . PHE B 1 60 ? 43.901 67.754 44.314 1.00 17.43 74 PHE B CA 1
ATOM 1602 C C . PHE B 1 60 ? 43.558 68.813 43.274 1.00 21.91 74 PHE B C 1
ATOM 1603 O O . PHE B 1 60 ? 44.429 69.538 42.813 1.00 23.36 74 PHE B O 1
ATOM 1611 N N . ALA B 1 61 ? 42.275 68.889 42.940 1.00 21.84 75 ALA B N 1
ATOM 1612 C CA . ALA B 1 61 ? 41.787 69.837 41.943 1.00 26.62 75 ALA B CA 1
ATOM 1613 C C . ALA B 1 61 ? 42.189 71.268 42.278 1.00 25.83 75 ALA B C 1
ATOM 1614 O O . ALA B 1 61 ? 42.602 72.028 41.404 1.00 32.06 75 ALA B O 1
ATOM 1616 N N . LYS B 1 62 ? 42.061 71.634 43.544 1.00 28.13 76 LYS B N 1
ATOM 1617 C CA . LYS B 1 62 ? 42.408 72.987 43.975 1.00 37.03 76 LYS B CA 1
ATOM 1618 C C . LYS B 1 62 ? 43.904 73.237 44.201 1.00 36.29 76 LYS B C 1
ATOM 1619 O O . LYS B 1 62 ? 44.350 74.383 44.168 1.00 34.90 76 LYS B O 1
ATOM 1625 N N . GLU B 1 63 ? 44.676 72.171 44.407 1.00 30.68 77 GLU B N 1
ATOM 1626 C CA . GLU B 1 63 ? 46.115 72.295 44.644 1.00 28.17 77 GLU B CA 1
ATOM 1627 C C . GLU B 1 63 ? 46.896 71.339 43.749 1.00 30.67 77 GLU B C 1
ATOM 1628 O O . GLU B 1 63 ? 47.446 70.332 44.216 1.00 24.06 77 GLU B O 1
ATOM 1634 N N . PRO B 1 64 ? 46.971 71.649 42.448 1.00 26.85 78 PRO B N 1
ATOM 1635 C CA . PRO B 1 64 ? 47.688 70.798 41.488 1.00 26.04 78 PRO B CA 1
ATOM 1636 C C . PRO B 1 64 ? 49.135 70.487 41.827 1.00 23.98 78 PRO B C 1
ATOM 1637 O O . PRO B 1 64 ? 49.666 69.461 41.396 1.00 24.20 78 PRO B O 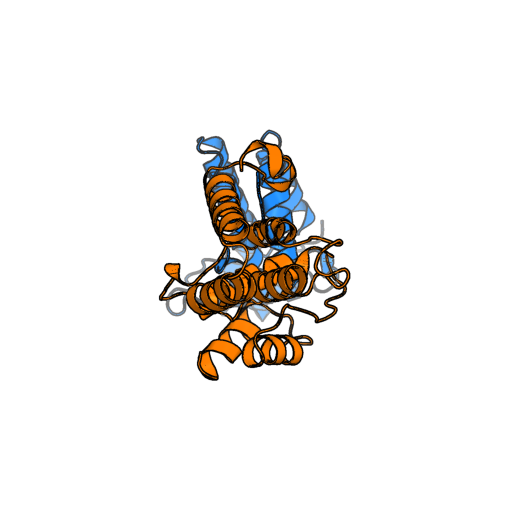1
ATOM 1641 N N . LYS B 1 65 ? 49.781 71.359 42.597 1.00 20.32 79 LYS B N 1
ATOM 1642 C CA . LYS B 1 65 ? 51.167 71.133 42.970 1.00 25.62 79 LYS B CA 1
ATOM 1643 C C . LYS B 1 65 ? 51.319 69.920 43.889 1.00 20.17 79 LYS B C 1
ATOM 1644 O O . LYS B 1 65 ? 52.434 69.475 44.128 1.00 22.49 79 LYS B O 1
ATOM 1650 N N . LYS B 1 66 ? 50.207 69.414 44.415 1.00 19.02 80 LYS B N 1
ATOM 1651 C CA . LYS B 1 66 ? 50.252 68.263 45.323 1.00 19.71 80 LYS B CA 1
ATOM 1652 C C . LYS B 1 66 ? 50.289 66.939 44.541 1.00 16.86 80 LYS B C 1
ATOM 1653 O O . LYS B 1 66 ? 50.583 65.897 45.109 1.00 17.34 80 LYS B O 1
ATOM 1659 N N . LYS B 1 67 ? 50.005 67.001 43.250 1.00 15.98 81 LYS B N 1
ATOM 1660 C CA . LYS B 1 67 ? 49.991 65.804 42.404 1.00 14.65 81 LYS B CA 1
ATOM 1661 C C . LYS B 1 67 ? 51.360 65.353 41.964 1.00 15.37 81 LYS B C 1
ATOM 1662 O O . LYS B 1 67 ? 52.278 66.156 41.881 1.00 18.25 81 LYS B O 1
ATOM 1668 N N . ILE B 1 68 ? 51.497 64.053 41.708 1.00 13.63 82 ILE B N 1
ATOM 1669 C CA . ILE B 1 68 ? 52.736 63.507 41.168 1.00 13.03 82 ILE B CA 1
ATOM 1670 C C . ILE B 1 68 ? 52.383 62.566 40.010 1.00 14.94 82 ILE B C 1
ATOM 1671 O O . ILE B 1 68 ? 51.505 61.702 40.109 1.00 16.32 82 ILE B O 1
ATOM 1676 N N . ASN B 1 69 ? 53.062 62.772 38.890 1.00 14.68 83 ASN B N 1
ATOM 1677 C CA . ASN B 1 69 ? 52.848 61.973 37.694 1.00 13.83 83 ASN B CA 1
ATOM 1678 C C . ASN B 1 69 ? 53.115 60.498 37.995 1.00 16.17 83 ASN B C 1
ATOM 1679 O O . ASN B 1 69 ? 54.146 60.146 38.558 1.00 15.80 83 ASN B O 1
ATOM 1684 N N . LEU B 1 70 ? 52.169 59.644 37.627 1.00 14.12 84 LEU B N 1
ATOM 1685 C CA . LEU B 1 70 ? 52.297 58.208 37.852 1.00 15.34 84 LEU B CA 1
ATOM 1686 C C . LEU B 1 70 ? 53.585 57.613 37.269 1.00 17.66 84 LEU B C 1
ATOM 1687 O O . LEU B 1 70 ? 54.147 56.674 37.838 1.00 20.38 84 LEU B O 1
ATOM 1692 N N . ASP B 1 71 ? 54.081 58.181 36.173 1.00 17.05 85 ASP B N 1
ATOM 1693 C CA . ASP B 1 71 ? 55.295 57.641 35.562 1.00 17.06 85 ASP B CA 1
ATOM 1694 C C . ASP B 1 71 ? 56.552 57.822 36.414 1.00 20.06 85 ASP B C 1
ATOM 1695 O O . ASP B 1 71 ? 57.546 57.143 36.178 1.00 21.94 85 ASP B O 1
ATOM 1700 N N . ASP B 1 72 ? 56.515 58.718 37.397 1.00 17.66 86 ASP B N 1
ATOM 1701 C CA . ASP B 1 72 ? 57.681 58.955 38.242 1.00 17.51 86 ASP B CA 1
ATOM 1702 C C . ASP B 1 72 ? 57.961 57.778 39.170 1.00 16.97 86 ASP B C 1
ATOM 1703 O O . ASP B 1 72 ? 59.029 57.698 39.753 1.00 17.07 86 ASP B O 1
ATOM 1708 N N . SER B 1 73 ? 57.002 56.871 39.311 1.00 16.77 87 SER B N 1
ATOM 1709 C CA . SER B 1 73 ? 57.215 55.736 40.198 1.00 16.53 87 SER B CA 1
ATOM 1710 C C . SER B 1 73 ? 58.363 54.842 39.732 1.00 19.62 87 SER B C 1
ATOM 1711 O O . SER B 1 73 ? 58.961 54.131 40.544 1.00 20.68 87 SER B O 1
ATOM 1714 N N . VAL B 1 74 ? 58.693 54.898 38.445 1.00 19.63 88 VAL B N 1
ATOM 1715 C CA . VAL B 1 74 ? 59.805 54.080 37.929 1.00 18.63 88 VAL B CA 1
ATOM 1716 C C . VAL B 1 74 ? 61.149 54.511 38.520 1.00 21.33 88 VAL B C 1
ATOM 1717 O O . VAL B 1 74 ? 62.089 53.724 38.567 1.00 22.38 88 VAL B O 1
ATOM 1721 N N . CYS B 1 75 ? 61.223 55.751 38.994 1.00 15.13 89 CYS B N 1
ATOM 1722 C CA . CYS B 1 75 ? 62.451 56.296 39.588 1.00 15.33 89 CYS B CA 1
ATOM 1723 C C . CYS B 1 75 ? 62.805 55.635 40.913 1.00 15.98 89 CYS B C 1
ATOM 1724 O O . CYS B 1 75 ? 63.943 55.679 41.369 1.00 16.71 89 CYS B O 1
ATOM 1727 N N . CYS B 1 76 ? 61.816 55.009 41.529 1.00 17.34 90 CYS B N 1
ATOM 1728 C CA . CYS B 1 76 ? 62.033 54.367 42.819 1.00 18.22 90 CYS B CA 1
ATOM 1729 C C . CYS B 1 76 ? 63.087 53.257 42.828 1.00 17.04 90 CYS B C 1
ATOM 1730 O O . CYS B 1 76 ? 63.637 52.945 43.885 1.00 17.33 90 CYS B O 1
ATOM 1733 N N . SER B 1 77 ? 63.329 52.648 41.669 1.00 18.33 91 SER B N 1
ATOM 1734 C CA . SER B 1 77 ? 64.298 51.567 41.567 1.00 16.81 91 SER B CA 1
ATOM 1735 C C . SER B 1 77 ? 65.700 51.982 41.994 1.00 19.75 91 SER B C 1
ATOM 1736 O O . SER B 1 77 ? 66.504 51.119 42.371 1.00 20.50 91 SER B O 1
ATOM 1739 N N . VAL B 1 78 ? 65.988 53.284 41.972 1.00 16.55 92 VAL B N 1
ATOM 1740 C CA . VAL B 1 78 ? 67.320 53.789 42.350 1.00 17.74 92 VAL B CA 1
ATOM 1741 C C . VAL B 1 78 ? 67.665 53.432 43.795 1.00 24.37 92 VAL B C 1
ATOM 1742 O O . VAL B 1 78 ? 68.833 53.327 44.155 1.00 22.26 92 VAL B O 1
ATOM 1746 N N . PHE B 1 79 ? 66.650 53.220 44.630 1.00 16.39 93 PHE B N 1
ATOM 1747 C CA . PHE B 1 79 ? 66.899 52.916 46.018 1.00 15.55 93 PHE B CA 1
ATOM 1748 C C . PHE B 1 79 ? 67.232 51.455 46.294 1.00 16.10 93 PHE B C 1
ATOM 1749 O O . PHE B 1 79 ? 67.580 51.105 47.432 1.00 19.05 93 PHE B O 1
ATOM 1757 N N . GLY B 1 80 ? 67.132 50.618 45.274 1.00 17.46 94 GLY B N 1
ATOM 1758 C CA . GLY B 1 80 ? 67.415 49.209 45.489 1.00 18.04 94 GLY B CA 1
ATOM 1759 C C . GLY B 1 80 ? 68.900 48.890 45.534 1.00 22.91 94 GLY B C 1
ATOM 1760 O O . GLY B 1 80 ? 69.674 49.365 44.704 1.00 23.18 94 GLY B O 1
ATOM 1761 N N . ASN B 1 81 ? 69.293 48.108 46.532 1.00 22.81 95 ASN B N 1
ATOM 1762 C CA . ASN B 1 81 ? 70.685 47.677 46.660 1.00 25.60 95 ASN B CA 1
ATOM 1763 C C . ASN B 1 81 ? 70.721 46.398 47.496 1.00 21.84 95 ASN B C 1
ATOM 1764 O O . ASN B 1 81 ? 70.595 46.424 48.721 1.00 22.59 95 ASN B O 1
ATOM 1769 N N . ASP B 1 82 ? 70.877 45.270 46.819 1.00 24.01 96 ASP B N 1
ATOM 1770 C CA . ASP B 1 82 ? 70.858 43.989 47.503 1.00 23.35 96 ASP B CA 1
ATOM 1771 C C . ASP B 1 82 ? 71.924 43.759 48.541 1.00 22.69 96 ASP B C 1
ATOM 1772 O O . ASP B 1 82 ? 71.722 42.974 49.474 1.00 23.88 96 ASP B O 1
ATOM 1777 N N . GLN B 1 83 ? 73.055 44.442 48.389 1.00 21.20 97 GLN B N 1
ATOM 1778 C CA . GLN B 1 83 ? 74.145 44.324 49.354 1.00 25.20 97 GLN B CA 1
ATOM 1779 C C . GLN B 1 83 ? 73.759 44.952 50.703 1.00 29.72 97 GLN B C 1
ATOM 1780 O O . GLN B 1 83 ? 74.146 44.457 51.759 1.00 29.05 97 GLN B O 1
ATOM 1786 N N . GLU B 1 84 ? 73.005 46.048 50.682 1.00 25.50 98 GLU B N 1
ATOM 1787 C CA . GLU B 1 84 ? 72.598 46.658 51.945 1.00 31.38 98 GLU B CA 1
ATOM 1788 C C . GLU B 1 84 ? 71.291 46.097 52.463 1.00 26.79 98 GLU B C 1
ATOM 1789 O O . GLU B 1 84 ? 71.137 45.895 53.659 1.00 26.31 98 GLU B O 1
ATOM 1795 N N . ASP B 1 85 ? 70.342 45.845 51.567 1.00 23.56 99 ASP B N 1
ATOM 1796 C CA . ASP B 1 85 ? 69.050 45.318 51.997 1.00 18.29 99 ASP B CA 1
ATOM 1797 C C . ASP B 1 85 ? 68.419 44.521 50.868 1.00 20.28 99 ASP B C 1
ATOM 1798 O O . ASP B 1 85 ? 67.861 45.082 49.917 1.00 17.18 99 ASP B O 1
ATOM 1803 N N . SER B 1 86 ? 68.508 43.197 50.966 1.00 17.26 100 SER B N 1
ATOM 1804 C CA . SER B 1 86 ? 67.953 42.341 49.929 1.00 16.76 100 SER B CA 1
ATOM 1805 C C . SER B 1 86 ? 66.434 42.306 49.904 1.00 16.11 100 SER B C 1
ATOM 1806 O O . SER B 1 86 ? 65.834 41.673 49.020 1.00 21.46 100 SER B O 1
ATOM 1809 N N . GLY B 1 87 ? 65.819 42.983 50.868 1.00 16.97 101 GLY B N 1
ATOM 1810 C CA . GLY B 1 87 ? 64.369 43.097 50.892 1.00 19.17 101 GLY B CA 1
ATOM 1811 C C . GLY B 1 87 ? 63.932 44.369 50.153 1.00 18.19 101 GLY B C 1
ATOM 1812 O O . GLY B 1 87 ? 62.733 44.563 49.927 1.00 19.44 101 GLY B O 1
ATOM 1813 N N . ARG B 1 88 ? 64.893 45.227 49.805 1.00 18.09 102 ARG B N 1
ATOM 1814 C CA . ARG B 1 88 ? 64.640 46.483 49.081 1.00 17.41 102 ARG B CA 1
ATOM 1815 C C . ARG B 1 88 ? 63.494 47.289 49.712 1.00 15.50 102 ARG B C 1
ATOM 1816 O O . ARG B 1 88 ? 62.604 47.775 49.008 1.00 16.79 102 ARG B O 1
ATOM 1824 N N . ARG B 1 89 ? 63.554 47.454 51.030 1.00 14.90 103 ARG B N 1
ATOM 1825 C CA . ARG B 1 89 ? 62.486 48.142 51.761 1.00 13.90 103 ARG B CA 1
ATOM 1826 C C . ARG B 1 89 ? 62.245 49.579 51.321 1.00 13.81 103 ARG B C 1
ATOM 1827 O O . ARG B 1 89 ? 61.103 49.946 51.077 1.00 16.33 103 ARG B O 1
ATOM 1835 N N . CYS B 1 90 ? 63.293 50.387 51.203 1.00 14.71 104 CYS B N 1
ATOM 1836 C CA . CYS B 1 90 ? 63.101 51.764 50.757 1.00 15.18 104 CYS B CA 1
ATOM 1837 C C . CYS B 1 90 ? 62.533 51.816 49.348 1.00 14.81 104 CYS B C 1
ATOM 1838 O O . CYS B 1 90 ? 61.615 52.594 49.063 1.00 14.18 104 CYS B O 1
ATOM 1841 N N . GLU B 1 91 ? 63.071 50.994 48.448 1.00 14.47 105 GLU B N 1
ATOM 1842 C CA . GLU B 1 91 ? 62.567 50.969 47.075 1.00 13.76 105 GLU B CA 1
ATOM 1843 C C . GLU B 1 91 ? 61.083 50.581 47.056 1.00 13.73 105 GLU B C 1
ATOM 1844 O O . GLU B 1 91 ? 60.282 51.195 46.369 1.00 14.47 105 GLU B O 1
ATOM 1850 N N . ASN B 1 92 ? 60.721 49.556 47.821 1.00 12.18 106 ASN B N 1
ATOM 1851 C CA . ASN B 1 92 ? 59.341 49.114 47.842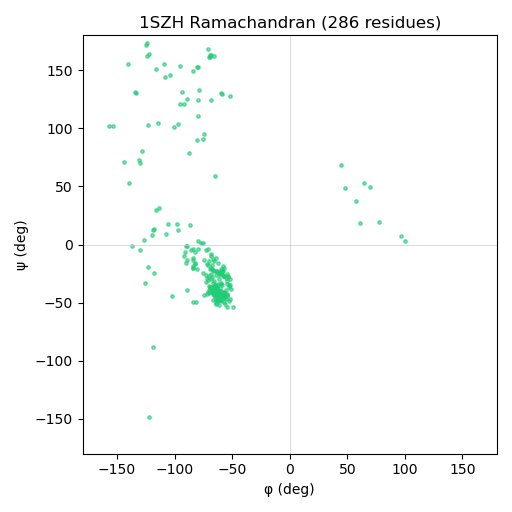 1.00 14.55 106 ASN B CA 1
ATOM 1852 C C . ASN B 1 92 ? 58.417 50.138 48.484 1.00 12.18 106 ASN B C 1
ATOM 1853 O O . ASN B 1 92 ? 57.307 50.321 48.005 1.00 16.28 106 ASN B O 1
ATOM 1858 N N . ARG B 1 93 ? 58.873 50.795 49.543 1.00 12.99 107 ARG B N 1
ATOM 1859 C CA . ARG B 1 93 ? 58.060 51.828 50.180 1.00 12.61 107 ARG B CA 1
ATOM 1860 C C . ARG B 1 93 ? 57.857 52.951 49.177 1.00 14.48 107 ARG B C 1
ATOM 1861 O O . ARG B 1 93 ? 56.756 53.509 49.068 1.00 13.96 107 ARG B O 1
ATOM 1869 N N . CYS B 1 94 ? 58.918 53.301 48.458 1.00 12.26 108 CYS B N 1
ATOM 1870 C CA . CYS B 1 94 ? 58.838 54.367 47.463 1.00 14.55 108 CYS B CA 1
ATOM 1871 C C . CYS B 1 94 ? 57.820 53.988 46.395 1.00 13.49 108 CYS B C 1
ATOM 1872 O O . CYS B 1 94 ? 56.961 54.800 46.032 1.00 12.83 108 CYS B O 1
ATOM 1875 N N . LYS B 1 95 ? 57.898 52.760 45.884 1.00 12.29 109 LYS B N 1
ATOM 1876 C CA . LYS B 1 95 ? 56.952 52.363 44.834 1.00 12.62 109 LYS B CA 1
ATOM 1877 C C . LYS B 1 95 ? 55.514 52.449 45.323 1.00 12.72 109 LYS B C 1
ATOM 1878 O O . LYS B 1 95 ? 54.620 52.880 44.577 1.00 14.21 109 LYS B O 1
ATOM 1884 N N . ASN B 1 96 ? 55.294 52.030 46.567 1.00 12.80 110 ASN B N 1
ATOM 1885 C CA . ASN B 1 96 ? 53.951 52.087 47.125 1.00 13.16 110 ASN B CA 1
ATOM 1886 C C . ASN B 1 96 ? 53.502 53.545 47.225 1.00 12.86 110 ASN B C 1
ATOM 1887 O O . ASN B 1 96 ? 52.414 53.908 46.753 1.00 15.31 110 ASN B O 1
ATOM 1892 N N . LEU B 1 97 ? 54.328 54.396 47.824 1.00 11.84 111 LEU B N 1
ATOM 1893 C CA . LEU B 1 97 ? 53.954 55.819 47.967 1.00 11.31 111 LEU B CA 1
ATOM 1894 C C . LEU B 1 97 ? 53.692 56.481 46.629 1.00 12.58 111 LEU B C 1
ATOM 1895 O O . LEU B 1 97 ? 52.724 57.230 46.459 1.00 12.45 111 LEU B O 1
ATOM 1900 N N . MET B 1 98 ? 54.591 56.227 45.678 1.00 12.01 112 MET B N 1
ATOM 1901 C CA . MET B 1 98 ? 54.490 56.849 44.364 1.00 10.91 112 MET B CA 1
ATOM 1902 C C . MET B 1 98 ? 53.309 56.383 43.519 1.00 12.84 112 MET B C 1
ATOM 1903 O O . MET B 1 98 ? 53.041 56.941 42.455 1.00 15.26 112 MET B O 1
ATOM 1908 N N . THR B 1 99 ? 52.601 55.349 43.978 1.00 11.23 113 THR B N 1
ATOM 1909 C CA . THR B 1 99 ? 51.433 54.878 43.260 1.00 12.09 113 THR B CA 1
ATOM 1910 C C . THR B 1 99 ? 50.161 54.988 44.119 1.00 12.34 113 THR B C 1
ATOM 1911 O O . THR B 1 99 ? 49.145 54.416 43.768 1.00 12.44 113 THR B O 1
ATOM 1915 N N . SER B 1 100 ? 50.242 55.709 45.248 1.00 12.00 114 SER B N 1
ATOM 1916 C CA . SER B 1 100 ? 49.073 55.912 46.148 1.00 11.36 114 SER B CA 1
ATOM 1917 C C . SER B 1 100 ? 48.470 57.268 45.778 1.00 13.56 114 SER B C 1
ATOM 1918 O O . SER B 1 100 ? 48.969 58.313 46.186 1.00 12.61 114 SER B O 1
ATOM 1921 N N . PRO B 1 101 ? 47.353 57.269 45.052 1.00 12.89 115 PRO B N 1
ATOM 1922 C CA . PRO B 1 101 ? 46.758 58.547 44.636 1.00 10.99 115 PRO B CA 1
ATOM 1923 C C . PRO B 1 101 ? 46.358 59.560 45.688 1.00 15.29 115 PRO B C 1
ATOM 1924 O O . PRO B 1 101 ? 46.369 60.759 45.397 1.00 13.82 115 PRO B O 1
ATOM 1928 N N . SER B 1 102 ? 46.041 59.128 46.906 1.00 12.08 116 SER B N 1
ATOM 1929 C CA . SER B 1 102 ? 45.612 60.102 47.918 1.00 13.98 116 SER B CA 1
ATOM 1930 C C . SER B 1 102 ? 46.693 60.740 48.777 1.00 12.97 116 SER B C 1
ATOM 1931 O O . SER B 1 102 ? 46.395 61.564 49.637 1.00 14.47 116 SER B O 1
ATOM 1934 N N . ILE B 1 103 ? 47.942 60.348 48.561 1.00 12.52 117 ILE B N 1
ATOM 1935 C CA . ILE B 1 103 ? 49.044 60.918 49.337 1.00 13.19 117 ILE B CA 1
ATOM 1936 C C . ILE B 1 103 ? 49.663 62.059 48.560 1.00 16.14 117 ILE B C 1
ATOM 1937 O O . ILE B 1 103 ? 50.109 61.868 47.426 1.00 15.81 117 ILE B O 1
ATOM 1942 N N . ASP B 1 104 ? 49.647 63.256 49.156 1.00 18.43 118 ASP B N 1
ATOM 1943 C CA . ASP B 1 104 ? 50.220 64.403 48.468 1.00 19.56 118 ASP B CA 1
ATOM 1944 C C . ASP B 1 104 ? 51.726 64.311 48.322 1.00 17.04 118 ASP B C 1
ATOM 1945 O O . ASP B 1 104 ? 52.401 63.526 48.992 1.00 17.47 118 ASP B O 1
ATOM 1950 N N . ALA B 1 105 ? 52.254 65.125 47.421 1.00 13.60 119 ALA B N 1
ATOM 1951 C CA . ALA B 1 105 ? 53.674 65.087 47.111 1.00 14.11 119 ALA B CA 1
ATOM 1952 C C . ALA B 1 105 ? 54.577 65.269 48.304 1.00 15.86 119 ALA B C 1
ATOM 1953 O O . ALA B 1 105 ? 55.541 64.525 48.477 1.00 16.28 119 ALA B O 1
ATOM 1955 N N . ALA B 1 106 ? 54.295 66.260 49.137 1.00 16.87 120 ALA B N 1
ATOM 1956 C CA . ALA B 1 106 ? 55.185 66.506 50.264 1.00 21.92 120 ALA B CA 1
ATOM 1957 C C . ALA B 1 106 ? 55.265 65.324 51.215 1.00 15.22 120 ALA B C 1
ATOM 1958 O O . ALA B 1 106 ? 56.338 64.973 51.693 1.00 17.88 120 ALA B O 1
ATOM 1960 N N . THR B 1 107 ? 54.124 64.704 51.484 1.00 14.10 121 THR B N 1
ATOM 1961 C CA . THR B 1 107 ? 54.108 63.551 52.384 1.00 15.05 121 THR B CA 1
ATOM 1962 C C . THR B 1 107 ? 54.945 62.403 51.820 1.00 17.29 121 THR B C 1
ATOM 1963 O O . THR B 1 107 ? 55.736 61.770 52.530 1.00 17.53 121 THR B O 1
ATOM 1967 N N . ARG B 1 108 ? 54.763 62.128 50.535 1.00 14.30 122 ARG B N 1
ATOM 1968 C CA . ARG B 1 108 ? 55.544 61.061 49.889 1.00 13.21 122 ARG B CA 1
ATOM 1969 C C . ARG B 1 108 ? 57.026 61.378 49.942 1.00 15.03 122 ARG B C 1
ATOM 1970 O O . ARG B 1 108 ? 57.831 60.541 50.326 1.00 14.29 122 ARG B O 1
ATOM 1978 N N . LEU B 1 109 ? 57.391 62.584 49.491 1.00 14.37 123 LEU B N 1
ATOM 1979 C CA . LEU B 1 109 ? 58.799 62.944 49.432 1.00 15.52 123 LEU B CA 1
ATOM 1980 C C . LEU B 1 109 ? 59.468 62.992 50.783 1.00 14.76 123 LEU B C 1
ATOM 1981 O O . LEU B 1 109 ? 60.621 62.620 50.896 1.00 16.76 123 LEU B O 1
ATOM 1986 N N . ASP B 1 110 ? 58.745 63.424 51.815 1.00 15.79 124 ASP B N 1
ATOM 1987 C CA . ASP B 1 110 ? 59.344 63.442 53.156 1.00 17.29 124 ASP B CA 1
ATOM 1988 C C . ASP B 1 110 ? 59.681 62.007 53.584 1.00 15.88 124 ASP B C 1
ATOM 1989 O O . ASP B 1 110 ? 60.732 61.743 54.160 1.00 16.73 124 ASP B O 1
ATOM 1994 N N . SER B 1 111 ? 58.796 61.064 53.277 1.00 14.85 125 SER B N 1
ATOM 1995 C CA . SER B 1 111 ? 59.047 59.674 53.673 1.00 14.94 125 SER B CA 1
ATOM 1996 C C . SER B 1 111 ? 60.176 59.050 52.873 1.00 15.25 125 SER B C 1
ATOM 1997 O O . SER B 1 111 ? 61.023 58.325 53.419 1.00 15.21 125 SER B O 1
ATOM 2000 N N . ILE B 1 112 ? 60.192 59.336 51.574 1.00 13.16 126 ILE B N 1
ATOM 2001 C CA . ILE B 1 112 ? 61.226 58.790 50.693 1.00 13.29 126 ILE B CA 1
ATOM 2002 C C . ILE B 1 112 ? 62.591 59.374 51.048 1.00 15.18 126 ILE B C 1
ATOM 2003 O O . ILE B 1 112 ? 63.587 58.652 51.057 1.00 15.99 126 ILE B O 1
ATOM 2008 N N . LYS B 1 113 ? 62.636 60.670 51.342 1.00 15.54 127 LYS B N 1
ATOM 2009 C CA . LYS B 1 113 ? 63.906 61.301 51.697 1.00 17.21 127 LYS B CA 1
ATOM 2010 C C . LYS B 1 113 ? 64.372 60.708 53.022 1.00 16.52 127 LYS B C 1
ATOM 2011 O O . LYS B 1 113 ? 65.556 60.390 53.185 1.00 17.94 127 LYS B O 1
ATOM 2017 N N . SER B 1 114 ? 63.438 60.515 53.954 1.00 15.21 128 SER B N 1
ATOM 2018 C CA . SER B 1 114 ? 63.776 59.948 55.254 1.00 18.03 128 SER B CA 1
ATOM 2019 C C . SER B 1 114 ? 64.369 58.542 55.185 1.00 16.99 128 SER B C 1
ATOM 2020 O O . SER B 1 114 ? 65.374 58.260 55.811 1.00 16.56 128 SER B O 1
ATOM 2023 N N . CYS B 1 115 ? 63.773 57.644 54.415 1.00 18.07 129 CYS B N 1
ATOM 2024 C CA . CYS B 1 115 ? 64.308 56.295 54.396 1.00 17.36 129 CYS B CA 1
ATOM 2025 C C . CYS B 1 115 ? 65.666 56.231 53.738 1.00 17.73 129 CYS B C 1
ATOM 2026 O O . CYS B 1 115 ? 66.437 55.336 54.008 1.00 19.71 129 CYS B O 1
ATOM 2029 N N . SER B 1 116 ? 65.958 57.175 52.854 1.00 15.06 130 SER B N 1
ATOM 2030 C CA . SER B 1 116 ? 67.252 57.128 52.165 1.00 16.58 130 SER B CA 1
ATOM 2031 C C . SER B 1 116 ? 68.292 58.044 52.800 1.00 20.18 130 SER B C 1
ATOM 2032 O O . SER B 1 116 ? 69.306 58.339 52.178 1.00 21.48 130 SER B O 1
ATOM 2035 N N . LEU B 1 117 ? 68.075 58.470 54.049 1.00 19.07 131 LEU B N 1
ATOM 2036 C CA . LEU B 1 117 ? 68.991 59.403 54.703 1.00 22.65 131 LEU B CA 1
ATOM 2037 C C . LEU B 1 117 ? 70.459 58.990 54.809 1.00 24.22 131 LEU B C 1
ATOM 2038 O O . LEU B 1 117 ? 71.332 59.856 54.857 1.00 29.38 131 LEU B O 1
ATOM 2043 N N . LEU B 1 118 ? 70.748 57.696 54.838 1.00 22.82 132 LEU B N 1
ATOM 2044 C CA . LEU B 1 118 ? 72.148 57.284 54.943 1.00 26.89 132 LEU B CA 1
ATOM 2045 C C . LEU B 1 118 ? 72.829 57.266 53.575 1.00 31.83 132 LEU B C 1
ATOM 2046 O O . LEU B 1 118 ? 74.033 57.009 53.466 1.00 34.37 132 LEU B O 1
ATOM 2051 N N . ASP B 1 119 ? 72.057 57.536 52.527 1.00 30.17 133 ASP B N 1
ATOM 2052 C CA . ASP B 1 119 ? 72.608 57.591 51.170 1.00 30.61 133 ASP B CA 1
ATOM 2053 C C . ASP B 1 119 ? 71.874 58.694 50.409 1.00 25.15 133 ASP B C 1
ATOM 2054 O O . ASP B 1 119 ? 71.063 58.434 49.509 1.00 27.70 133 ASP B O 1
ATOM 2059 N N . ASN B 1 120 ? 72.158 59.939 50.783 1.00 29.63 134 ASN B N 1
ATOM 2060 C CA . ASN B 1 120 ? 71.485 61.063 50.155 1.00 28.84 134 ASN B CA 1
ATOM 2061 C C . ASN B 1 120 ? 71.710 61.157 48.654 1.00 30.61 134 ASN B C 1
ATOM 2062 O O . ASN B 1 120 ? 70.879 61.722 47.942 1.00 27.62 134 ASN B O 1
ATOM 2067 N N . VAL B 1 121 ? 72.813 60.597 48.169 1.00 29.87 135 VAL B N 1
ATOM 2068 C CA . VAL B 1 121 ? 73.094 60.640 46.740 1.00 28.28 135 VAL B CA 1
ATOM 2069 C C . VAL B 1 121 ? 71.967 59.941 45.970 1.00 28.90 135 VAL B C 1
ATOM 2070 O O . VAL B 1 121 ? 71.618 60.358 44.867 1.00 23.66 135 VAL B O 1
ATOM 2074 N N . LEU B 1 122 ? 71.393 58.890 46.563 1.00 21.90 136 LEU B N 1
ATOM 2075 C CA . LEU B 1 122 ? 70.324 58.138 45.910 1.00 23.31 136 LEU B CA 1
ATOM 2076 C C . LEU B 1 122 ? 69.047 58.948 45.776 1.00 22.35 136 LEU B C 1
ATOM 2077 O O . LEU B 1 122 ? 68.344 58.812 44.777 1.00 20.09 136 LEU B O 1
ATOM 2082 N N . TYR B 1 123 ? 68.753 59.775 46.775 1.00 20.52 137 TYR B N 1
ATOM 2083 C CA . TYR B 1 123 ? 67.578 60.629 46.752 1.00 20.20 137 TYR B CA 1
ATOM 2084 C C . TYR B 1 123 ? 67.773 61.737 45.695 1.00 19.38 137 TYR B C 1
ATOM 2085 O O . TYR B 1 123 ? 66.842 62.116 44.980 1.00 19.27 137 TYR B O 1
ATOM 2094 N N . LYS B 1 124 ? 68.993 62.263 45.603 1.00 21.42 138 LYS B N 1
ATOM 2095 C CA . LYS B 1 124 ? 69.287 63.295 44.627 1.00 20.23 138 LYS B CA 1
ATOM 2096 C C . LYS B 1 124 ? 69.099 62.701 43.247 1.00 17.78 138 LYS B C 1
ATOM 2097 O O . LYS B 1 124 ? 68.596 63.372 42.342 1.00 19.19 138 LYS B O 1
ATOM 2103 N N . CYS B 1 125 ? 69.483 61.438 43.085 1.00 17.61 139 CYS B N 1
ATOM 2104 C CA . CYS B 1 125 ? 69.305 60.749 41.815 1.00 16.69 139 CYS B CA 1
ATOM 2105 C C . CYS B 1 125 ? 67.815 60.536 41.520 1.00 17.17 139 CYS B C 1
ATOM 2106 O O . CYS B 1 125 ? 67.356 60.685 40.390 1.00 17.93 139 CYS B O 1
ATOM 2109 N N . PHE B 1 126 ? 67.052 60.169 42.547 1.00 17.30 140 PHE B N 1
ATOM 2110 C CA . PHE B 1 126 ? 65.617 59.961 42.386 1.00 15.75 140 PHE B CA 1
ATOM 2111 C C . PHE B 1 126 ? 65.006 61.273 41.880 1.00 16.06 140 PHE B C 1
ATOM 2112 O O . PHE B 1 126 ? 64.183 61.271 40.944 1.00 16.00 140 PHE B O 1
ATOM 2120 N N . GLU B 1 127 ? 65.419 62.388 42.480 1.00 16.89 141 GLU B N 1
ATOM 2121 C CA . GLU B 1 127 ? 64.903 63.705 42.088 1.00 18.36 141 GLU B CA 1
ATOM 2122 C C . GLU B 1 127 ? 65.334 64.065 40.667 1.00 17.01 141 GLU B C 1
ATOM 2123 O O . GLU B 1 127 ? 64.544 64.657 39.911 1.00 18.48 141 GLU B O 1
ATOM 2129 N N . LYS B 1 128 ? 66.558 63.687 40.293 1.00 15.45 142 LYS B N 1
ATOM 2130 C CA . LYS B 1 128 ? 67.008 63.959 38.920 1.00 16.63 142 LYS B CA 1
ATOM 2131 C C . LYS B 1 128 ? 66.186 63.148 37.924 1.00 19.42 142 LYS B C 1
ATOM 2132 O O . LYS B 1 128 ? 65.804 63.627 36.850 1.00 18.21 142 LYS B O 1
ATOM 2138 N N . CYS B 1 129 ? 65.933 61.894 38.266 1.00 15.66 143 CYS B N 1
ATOM 2139 C CA . CYS B 1 129 ? 65.107 61.020 37.440 1.00 15.44 143 CYS B CA 1
ATOM 2140 C C . CYS B 1 129 ? 63.727 61.674 37.212 1.00 14.12 143 CYS B C 1
ATOM 2141 O O . CYS B 1 129 ? 63.227 61.685 36.102 1.00 14.99 143 CYS B O 1
ATOM 2144 N N . ARG B 1 130 ? 63.125 62.219 38.261 1.00 15.78 144 ARG B N 1
ATOM 2145 C CA . ARG B 1 130 ? 61.825 62.866 38.116 1.00 13.61 144 ARG B CA 1
ATOM 2146 C C . ARG B 1 130 ? 61.928 64.095 37.207 1.00 16.36 144 ARG B C 1
ATOM 2147 O O . ARG B 1 130 ? 61.018 64.350 36.405 1.00 15.96 144 ARG B O 1
ATOM 2155 N N . SER B 1 131 ? 63.034 64.829 37.326 1.00 18.05 145 SER B N 1
ATOM 2156 C CA . SER B 1 131 ? 63.247 66.025 36.491 1.00 19.53 145 SER B CA 1
ATOM 2157 C C . SER B 1 131 ? 63.365 65.650 35.027 1.00 19.32 145 SER B C 1
ATOM 2158 O O . SER B 1 131 ? 62.749 66.293 34.174 1.00 19.30 145 SER B O 1
ATOM 2161 N N . LEU B 1 132 ? 64.140 64.609 34.722 1.00 15.98 146 LEU B N 1
ATOM 2162 C CA . LEU B 1 132 ? 64.272 64.190 33.334 1.00 15.70 146 LEU B CA 1
ATOM 2163 C C . LEU B 1 132 ? 62.941 63.698 32.754 1.00 18.62 146 LEU B C 1
ATOM 2164 O O . LEU B 1 132 ? 62.649 63.941 31.580 1.00 17.91 146 LEU B O 1
ATOM 2169 N N . ARG B 1 133 ? 62.126 63.007 33.568 1.00 15.98 147 ARG B N 1
ATOM 2170 C CA . ARG B 1 133 ? 60.822 62.518 33.100 1.00 16.70 147 ARG B CA 1
ATOM 2171 C C . ARG B 1 133 ? 59.992 63.756 32.709 1.00 17.10 147 ARG B C 1
ATOM 2172 O O . ARG B 1 133 ? 59.399 63.801 31.616 1.00 17.37 147 ARG B O 1
ATOM 2180 N N . LYS B 1 134 ? 59.995 64.767 33.578 1.00 17.06 148 LYS B N 1
ATOM 2181 C CA . LYS B 1 134 ? 59.256 66.007 33.304 1.00 18.89 148 LYS B CA 1
ATOM 2182 C C . LYS B 1 134 ? 59.795 66.703 32.036 1.00 20.41 148 LYS B C 1
ATOM 2183 O O . LYS B 1 134 ? 59.038 67.372 31.321 1.00 20.78 148 LYS B O 1
ATOM 2189 N N . ASP B 1 135 ? 61.084 66.513 31.773 1.00 17.33 149 ASP B N 1
ATOM 2190 C CA . ASP B 1 135 ? 61.751 67.093 30.605 1.00 17.82 149 ASP B CA 1
ATOM 2191 C C . ASP B 1 135 ? 61.437 66.359 29.303 1.00 21.60 149 ASP B C 1
ATOM 2192 O O . ASP B 1 135 ? 61.963 66.716 28.242 1.00 22.59 149 ASP B O 1
ATOM 2197 N N . GLY B 1 136 ? 60.598 65.328 29.381 1.00 17.36 150 GLY B N 1
ATOM 2198 C CA . GLY B 1 136 ? 60.189 64.592 28.198 1.00 20.89 150 GLY B CA 1
ATOM 2199 C C . GLY B 1 136 ? 60.945 63.315 27.881 1.00 21.37 150 GLY B C 1
ATOM 2200 O O . GLY B 1 136 ? 60.755 62.703 26.823 1.00 24.20 150 GLY B O 1
ATOM 2201 N N . ILE B 1 137 ? 61.815 62.895 28.784 1.00 19.73 151 ILE B N 1
ATOM 2202 C CA . ILE B 1 137 ? 62.540 61.668 28.535 1.00 19.51 151 ILE B CA 1
ATOM 2203 C C . ILE B 1 137 ? 61.810 60.485 29.172 1.00 22.47 151 ILE B C 1
ATOM 2204 O O . ILE B 1 137 ? 61.413 60.566 30.336 1.00 22.20 151 ILE B O 1
ATOM 2209 N N . LYS B 1 138 ? 61.615 59.408 28.411 1.00 23.77 152 LYS B N 1
ATOM 2210 C CA . LYS B 1 138 ? 60.987 58.195 28.954 1.00 28.86 152 LYS B CA 1
ATOM 2211 C C . LYS B 1 138 ? 62.108 57.584 29.781 1.00 25.39 152 LYS B C 1
ATOM 2212 O O . LYS B 1 138 ? 62.912 56.807 29.271 1.00 23.39 152 LYS B O 1
ATOM 2218 N N . ILE B 1 139 ? 62.165 57.945 31.063 1.00 23.35 153 ILE B N 1
ATOM 2219 C CA . ILE B 1 139 ? 63.252 57.499 31.928 1.00 29.41 153 ILE B CA 1
ATOM 2220 C C . ILE B 1 139 ? 63.536 56.026 32.021 1.00 28.27 153 ILE B C 1
ATOM 2221 O O . ILE B 1 139 ? 64.678 55.638 32.282 1.00 29.32 153 ILE B O 1
ATOM 2226 N N . GLU B 1 140 ? 62.514 55.206 31.800 1.00 28.98 154 GLU B N 1
ATOM 2227 C CA . GLU B 1 140 ? 62.657 53.757 31.822 1.00 36.34 154 GLU B CA 1
ATOM 2228 C C . GLU B 1 140 ? 63.685 53.321 30.773 1.00 35.07 154 GLU B C 1
ATOM 2229 O O . GLU B 1 140 ? 64.264 52.233 30.872 1.00 33.51 154 GLU B O 1
ATOM 2235 N N . VAL B 1 141 ? 63.901 54.172 29.767 1.00 25.65 155 VAL B N 1
ATOM 2236 C CA . VAL B 1 141 ? 64.859 53.893 28.692 1.00 32.01 155 VAL B CA 1
ATOM 2237 C C . VAL B 1 141 ? 66.326 54.063 29.132 1.00 29.78 155 VAL B C 1
ATOM 2238 O O . VAL B 1 141 ? 67.231 53.469 28.539 1.00 24.03 155 VAL B O 1
ATOM 2242 N N . LEU B 1 142 ? 66.559 54.872 30.160 1.00 22.57 156 LEU B N 1
ATOM 2243 C CA . LEU B 1 142 ? 67.913 55.126 30.660 1.00 22.10 156 LEU B CA 1
ATOM 2244 C C . LEU B 1 142 ? 68.278 54.403 31.960 1.00 29.03 156 LEU B C 1
ATOM 2245 O O . LEU B 1 142 ? 67.425 54.213 32.824 1.00 34.11 156 LEU B O 1
ATOM 2250 N N . GLN B 1 143 ? 69.542 54.001 32.098 1.00 31.03 157 GLN B N 1
ATOM 2251 C CA . GLN B 1 143 ? 70.030 53.367 33.331 1.00 33.14 157 GLN B CA 1
ATOM 2252 C C . GLN B 1 143 ? 70.383 54.536 34.246 1.00 29.78 157 GLN B C 1
ATOM 2253 O O . GLN B 1 143 ? 70.773 55.583 33.753 1.00 25.85 157 GLN B O 1
ATOM 2259 N N . PHE B 1 144 ? 70.256 54.387 35.567 1.00 26.15 158 PHE B N 1
ATOM 2260 C CA . PHE B 1 144 ? 70.570 55.503 36.469 1.00 25.90 158 PHE B CA 1
ATOM 2261 C C . PHE B 1 144 ? 72.012 55.977 36.305 1.00 25.60 158 PHE B C 1
ATOM 2262 O O . PHE B 1 144 ? 72.313 57.174 36.439 1.00 27.17 158 PHE B O 1
ATOM 2270 N N . GLU B 1 145 ? 72.897 55.030 36.025 1.00 27.79 159 GLU B N 1
ATOM 2271 C CA . GLU B 1 145 ? 74.314 55.330 35.840 1.00 31.68 159 GLU B CA 1
ATOM 2272 C C . GLU B 1 145 ? 74.546 56.257 34.650 1.00 32.48 159 GLU B C 1
ATOM 2273 O O . GLU B 1 145 ? 75.614 56.866 34.538 1.00 33.14 159 GLU B O 1
ATOM 2279 N N . GLU B 1 146 ? 73.545 56.392 33.780 1.00 31.41 160 GLU B N 1
ATOM 2280 C CA . GLU B 1 146 ? 73.689 57.273 32.618 1.00 26.79 160 GLU B CA 1
ATOM 2281 C C . GLU B 1 146 ? 73.423 58.741 32.912 1.00 29.12 160 GLU B C 1
ATOM 2282 O O . GLU B 1 146 ? 73.796 59.615 32.131 1.00 29.82 160 GLU B O 1
ATOM 2288 N N . TYR B 1 147 ? 72.788 59.035 34.037 1.00 24.70 161 TYR B N 1
ATOM 2289 C CA . TYR B 1 147 ? 72.533 60.436 34.327 1.00 23.26 161 TYR B CA 1
ATOM 2290 C C . TYR B 1 147 ? 72.783 60.860 35.769 1.00 28.10 161 TYR B C 1
ATOM 2291 O O . TYR B 1 147 ? 72.650 62.028 36.112 1.00 29.42 161 TYR B O 1
ATOM 2300 N N . CYS B 1 148 ? 73.171 59.905 36.603 1.00 28.53 162 CYS B N 1
ATOM 2301 C CA . CYS B 1 148 ? 73.474 60.187 38.001 1.00 35.13 162 CYS B CA 1
ATOM 2302 C C . CYS B 1 148 ? 74.950 59.840 38.215 1.00 34.81 162 CYS B C 1
ATOM 2303 O O . CYS B 1 148 ? 75.715 60.740 38.612 1.00 47.05 162 CYS B O 1
#

Foldseek 3Di:
DQDDLVLQQVLLVQQPDPVQSVVSSVLLVVQWARDRPPPPDPCRSLVSLVSSLCRSCVPPNQQDARLLLLVLLVLQCVVVDVLSVVLSVLSNTNSRRSNGTDVRSLVSSCVSCVVPVLSNVLSVVLSVVVVVPDSSVVDDSVVVRVD/DDPVLQQVLLVFQPDPVQSVQSSVLQVVQWARDGPPVDPPCSSLVSLVSSLCSNCVVPNQQDDRLLLLVLLCLQDDCVVPVVSVLSVLLSTNSRRSNGTDVRSLVSSCVVCVVPNVSSVLSVVLSVVVVVVDSSVPDDSVVPD

Sequence (290 aa):
STLTKELIKDAAEKCCTRNRQECCIEIMKFGTPIRCGYDRDPKLPGYVYKCLQNVLFAKEPKKKINLDDSVCCSVFGNDQEDSGRRCENRCKNLMTSPSIDAATRLDSIKSCSLLDNVLYKCFEKCRSLRKDGIKIEVLQFEEYCEALTKELIKDAAEKCCTRNRQECCIEIMKFGTPIRCGYDRDPKLPGYVYKCLQNVLFAKEPKKKINLDDSVCCSVFGNDQEDSGRRCENRCKNLMTSPSIDAATRLDSIKSCSLLDNVLYKCFEKCRSLRKDGIKIEVLQFEEYC

Organism: Caenorhabditis elegans (NCBI:txid6239)